Protein AF-A0A958K869-F1 (afdb_monomer_lite)

Sequence (205 aa):
MPVRDILLKDRLRGLKTYCVGGLPFKDVNQAIQFVIERPWIVPFWPELPMRGRTESVLYRVERSARNEWKGYDQEEATGLFAFKDYVLKSKKKPPVIKCQTLGPASYLDYRQAFKQNETKLLEQAAEITLKNIRYQKNFFKSIETPVLVVIDEPALDKWWDWNSTTKDIVSDLLQSLIREAMKEDIYVGLHTCGCQSPRFLKFDL

pLDDT: mean 90.12, std 10.43, range [34.34, 98.31]

Foldseek 3Di:
DDPDDCPVVNLLVQADEEDDDADQDLDLVVQLCVQPVCSNYQREQHQHVVNDVLSDLLNQLVLLLDPPDPADDCVSRVSNVVNLVCCVVVVDQRSEYEAEHEALQQSCVVVVNHDAPDQPSSLSSLVSRLSRLVRSCVSNVVSVHAYEYEHEYAVCLCVVVGDPNSNVSRLVSVLVSCVVSVVVRHHYHYHYRPDDDCSNVDNPD

Secondary structure (DSSP, 8-state):
-------HHHHTTT--B---S--S-SSHHHHHHHHHT-TTBPPB----TTT-GGGSHHHHHHHHTSTT-----TTT-HHHHHHHHHHHHH----S-EEEEEE-HHHHHHHTT---TT--HHHHHHHHHHHHHHHHHHHHTGGGT--EEEEEEEGGGGGGGGS-HHHHHHHHHHHHHHHHHHHHTT-EEEEEESS---GGGG----

Radius of gyration: 16.92 Å; chains: 1; bounding box: 38×36×47 Å

Structure (mmCIF, N/CA/C/O backbone):
data_AF-A0A958K869-F1
#
_entry.id   AF-A0A958K869-F1
#
loop_
_atom_site.group_PDB
_atom_site.id
_atom_site.type_symbol
_atom_site.label_atom_id
_atom_site.label_alt_id
_atom_site.label_comp_id
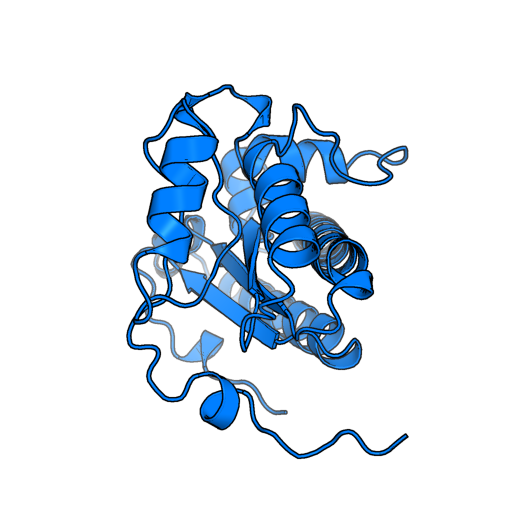_atom_site.label_asym_id
_atom_site.label_entity_id
_atom_site.label_seq_id
_atom_site.pdbx_PDB_ins_code
_atom_site.Cartn_x
_atom_site.Cartn_y
_atom_site.Cartn_z
_atom_site.occupancy
_atom_site.B_iso_or_equiv
_atom_site.auth_seq_id
_atom_site.auth_comp_id
_atom_site.auth_asym_id
_atom_site.auth_atom_id
_atom_site.pdbx_PDB_model_num
ATOM 1 N N . MET A 1 1 ? 11.958 -7.093 23.338 1.00 34.34 1 MET A N 1
ATOM 2 C CA . MET A 1 1 ? 10.567 -7.088 23.847 1.00 34.34 1 MET A CA 1
ATOM 3 C C . MET A 1 1 ? 9.800 -8.200 23.141 1.00 34.34 1 MET A C 1
ATOM 5 O O . MET A 1 1 ? 9.734 -8.153 21.917 1.00 34.34 1 MET A O 1
ATOM 9 N N . PRO A 1 2 ? 9.305 -9.225 23.852 1.00 37.38 2 PRO A N 1
ATOM 10 C CA . PRO A 1 2 ? 8.690 -10.395 23.241 1.00 37.38 2 PRO A CA 1
ATOM 11 C C . PRO A 1 2 ? 7.190 -10.145 23.033 1.00 37.38 2 PRO A C 1
ATOM 13 O O . PRO A 1 2 ? 6.371 -10.442 23.892 1.00 37.38 2 PRO A O 1
ATOM 16 N N . VAL A 1 3 ? 6.831 -9.577 21.882 1.00 42.19 3 VAL A N 1
ATOM 17 C CA . VAL A 1 3 ? 5.494 -9.764 21.288 1.00 42.19 3 VAL A CA 1
ATOM 18 C C . VAL A 1 3 ? 5.687 -10.544 19.987 1.00 42.19 3 VAL A C 1
ATOM 20 O O . VAL A 1 3 ? 5.376 -10.090 18.896 1.00 42.19 3 VAL A O 1
ATOM 23 N N . ARG A 1 4 ? 6.312 -11.712 20.105 1.00 56.78 4 ARG A N 1
ATOM 24 C CA . ARG A 1 4 ? 6.281 -12.790 19.111 1.00 56.78 4 ARG A CA 1
ATOM 25 C C . ARG A 1 4 ? 5.496 -13.887 19.832 1.00 56.78 4 ARG A C 1
ATOM 27 O O . ARG A 1 4 ? 5.829 -14.185 20.969 1.00 56.78 4 ARG A O 1
ATOM 34 N N . ASP A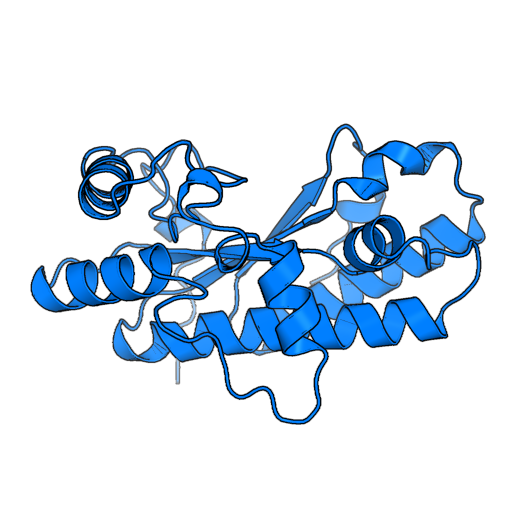 1 5 ? 4.273 -14.228 19.434 1.00 50.06 5 ASP A N 1
ATOM 35 C CA . ASP A 1 5 ? 4.056 -15.323 18.479 1.00 50.06 5 ASP A CA 1
ATOM 36 C C . ASP A 1 5 ? 2.605 -15.399 17.956 1.00 50.06 5 ASP A C 1
ATOM 38 O O . ASP A 1 5 ? 2.137 -16.463 17.556 1.00 50.06 5 ASP A O 1
ATOM 42 N N . ILE A 1 6 ? 1.839 -14.300 17.942 1.00 57.41 6 ILE A N 1
ATOM 43 C CA . ILE A 1 6 ? 0.545 -14.335 17.237 1.00 57.41 6 ILE A CA 1
ATOM 44 C C . ILE A 1 6 ? 0.825 -14.144 15.749 1.00 57.41 6 ILE A C 1
ATOM 46 O O . ILE A 1 6 ? 0.961 -13.014 15.270 1.00 57.41 6 ILE A O 1
ATOM 50 N N . LEU A 1 7 ? 0.921 -15.261 15.030 1.00 72.69 7 LEU A N 1
ATOM 51 C CA . LEU A 1 7 ? 1.061 -15.282 13.579 1.00 72.69 7 LEU A CA 1
ATOM 52 C C . LEU A 1 7 ? -0.113 -14.524 12.942 1.00 72.69 7 LEU A C 1
ATOM 54 O O . LEU A 1 7 ? -1.237 -14.564 13.446 1.00 72.69 7 LEU A O 1
ATOM 58 N N . LEU A 1 8 ? 0.112 -13.864 11.800 1.00 78.69 8 LEU A N 1
ATOM 59 C CA . LEU A 1 8 ? -0.952 -13.152 11.076 1.00 78.69 8 LEU A CA 1
ATOM 60 C C . LEU A 1 8 ? -2.186 -14.044 10.865 1.00 78.69 8 LEU A C 1
ATOM 62 O O . LEU A 1 8 ? -3.311 -13.590 11.049 1.00 78.69 8 LEU A O 1
ATOM 66 N N . LYS A 1 9 ? -1.974 -15.336 10.579 1.00 79.12 9 LYS A N 1
ATOM 67 C CA . LYS A 1 9 ? -3.039 -16.343 10.441 1.00 79.12 9 LYS A CA 1
ATOM 68 C C . LYS A 1 9 ? -3.987 -16.394 11.646 1.00 79.12 9 LYS A C 1
ATOM 70 O O . LYS A 1 9 ? -5.183 -16.594 11.476 1.00 79.12 9 LYS A O 1
ATOM 75 N N . ASP A 1 10 ? -3.470 -16.180 12.854 1.00 84.31 10 ASP A N 1
ATOM 76 C CA . ASP A 1 10 ? -4.254 -16.215 14.084 1.00 84.31 10 ASP A CA 1
ATOM 77 C C . ASP A 1 10 ? -5.069 -14.931 14.256 1.00 84.31 10 ASP A C 1
ATOM 79 O O . ASP A 1 10 ? -6.211 -14.983 14.707 1.00 84.31 10 ASP A O 1
ATOM 83 N N . ARG A 1 11 ? -4.528 -13.791 13.806 1.00 83.12 11 ARG A N 1
ATOM 84 C CA . ARG A 1 11 ? -5.238 -12.499 13.761 1.00 83.12 11 ARG A CA 1
ATOM 85 C C . ARG A 1 11 ? -6.328 -12.468 12.696 1.00 83.12 11 ARG A C 1
ATOM 87 O O . ARG A 1 11 ? -7.324 -11.776 12.860 1.00 83.12 11 ARG A O 1
ATOM 94 N N . LEU A 1 12 ? -6.143 -13.216 11.612 1.00 84.00 12 LEU A N 1
ATOM 95 C CA . LEU A 1 12 ? -7.105 -13.307 10.518 1.00 84.00 12 LEU A CA 1
ATOM 96 C C . LEU A 1 12 ? -8.245 -14.304 10.788 1.00 84.00 12 LEU A C 1
ATOM 98 O O . LEU A 1 12 ? -9.144 -14.423 9.959 1.00 84.00 12 LEU A O 1
ATOM 102 N N . ARG A 1 13 ? -8.255 -15.018 11.924 1.00 82.94 13 ARG A N 1
ATOM 103 C CA . ARG A 1 13 ? -9.324 -15.979 12.243 1.00 82.94 13 ARG A CA 1
ATOM 104 C C . ARG A 1 13 ? -10.697 -15.301 12.219 1.00 82.94 13 ARG A C 1
ATOM 106 O O . ARG A 1 13 ? -10.917 -14.295 12.884 1.00 82.94 13 ARG A O 1
ATOM 113 N N . GLY A 1 14 ? -11.627 -15.88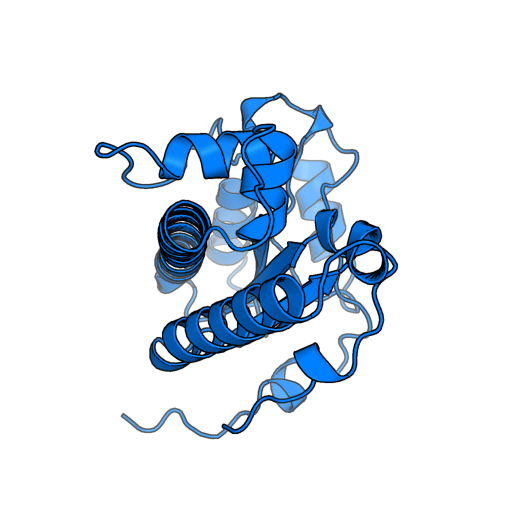1 11.461 1.00 79.19 14 GLY A N 1
ATOM 114 C CA . GLY A 1 14 ? -12.984 -15.350 11.277 1.00 79.19 14 GLY A CA 1
ATOM 115 C C . GLY A 1 14 ? -13.117 -14.302 10.164 1.00 79.19 14 GLY A C 1
ATOM 116 O O . GLY A 1 14 ? -14.231 -14.069 9.695 1.00 79.19 14 GLY A O 1
ATOM 117 N N . LEU A 1 15 ? -12.005 -13.741 9.678 1.00 83.81 15 LEU A N 1
ATOM 118 C CA . LEU A 1 15 ? -11.974 -12.886 8.493 1.00 83.81 15 LEU A CA 1
ATOM 119 C C . LEU A 1 15 ? -11.888 -13.781 7.253 1.00 83.81 15 LEU A C 1
ATOM 121 O O . LEU A 1 15 ? -11.046 -14.672 7.168 1.00 83.81 15 LEU A O 1
ATOM 125 N N . LYS A 1 16 ? -12.790 -13.565 6.298 1.00 82.56 16 LYS A N 1
ATOM 126 C CA . LYS A 1 16 ? -12.935 -14.407 5.100 1.00 82.56 16 LYS A CA 1
ATOM 127 C C . LYS A 1 16 ? -12.389 -13.740 3.844 1.00 82.56 16 LYS A C 1
ATOM 129 O O . LYS A 1 16 ? -12.044 -14.426 2.890 1.00 82.56 16 LYS A O 1
ATOM 134 N N . THR A 1 17 ? -12.343 -12.412 3.829 1.00 81.31 17 THR A N 1
ATOM 135 C CA . THR A 1 17 ? -12.070 -11.622 2.623 1.00 81.31 17 THR A CA 1
ATOM 136 C C . THR A 1 17 ? -11.259 -10.376 2.957 1.00 81.31 17 THR A C 1
ATOM 138 O O . THR A 1 17 ? -11.519 -9.729 3.972 1.00 81.31 17 THR A O 1
ATOM 141 N N . TYR A 1 18 ? -10.337 -9.988 2.076 1.00 76.88 18 TYR A N 1
ATOM 142 C CA . TYR A 1 18 ? -9.713 -8.664 2.086 1.00 76.88 18 TYR A CA 1
ATOM 143 C C . TYR A 1 18 ? -10.033 -7.946 0.771 1.00 76.88 18 TYR A C 1
ATOM 145 O O . TYR A 1 18 ? -10.037 -8.564 -0.291 1.00 76.88 18 TYR A O 1
ATOM 153 N N . CYS A 1 19 ? -10.343 -6.652 0.844 1.00 81.81 19 CYS A N 1
ATOM 154 C CA . CYS A 1 19 ? -10.674 -5.841 -0.326 1.00 81.81 19 CYS A CA 1
ATOM 155 C C . CYS A 1 19 ? -9.409 -5.195 -0.907 1.00 81.81 19 CYS A C 1
ATOM 157 O O . CYS A 1 19 ? -8.528 -4.763 -0.156 1.00 81.81 19 CYS A O 1
ATOM 159 N N . VAL A 1 20 ? -9.329 -5.101 -2.233 1.00 80.94 20 VAL A N 1
ATOM 160 C CA . VAL A 1 20 ? -8.285 -4.367 -2.966 1.00 80.94 20 VAL A CA 1
ATOM 161 C C . VAL A 1 20 ? -8.961 -3.349 -3.879 1.00 80.94 20 VAL A C 1
ATOM 163 O O . VAL A 1 20 ? -10.056 -3.608 -4.376 1.00 80.94 20 VAL A O 1
ATOM 166 N N . GLY A 1 21 ? -8.326 -2.191 -4.058 1.00 79.69 21 GLY A N 1
ATOM 167 C CA . GLY A 1 21 ? -8.860 -1.077 -4.835 1.00 79.69 21 GLY A CA 1
ATOM 168 C C . GLY A 1 21 ? -9.589 -0.032 -3.987 1.00 79.69 21 GLY A C 1
ATOM 169 O O . GLY A 1 21 ? -9.623 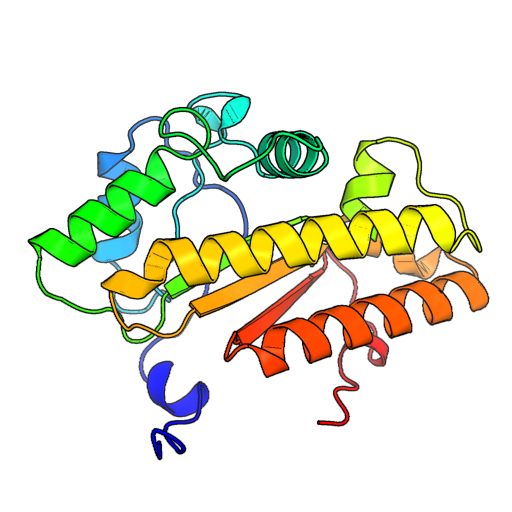-0.106 -2.756 1.00 79.69 21 GLY A O 1
ATOM 170 N N . GLY A 1 22 ? -10.127 0.980 -4.667 1.00 86.12 22 GLY A N 1
ATOM 171 C CA . GLY A 1 22 ? -10.916 2.046 -4.052 1.00 86.12 22 GLY A CA 1
ATOM 172 C C . GLY A 1 22 ? -12.390 1.678 -3.924 1.00 86.12 22 GLY A C 1
ATOM 173 O O . GLY A 1 22 ? -12.919 0.876 -4.694 1.00 86.12 22 GLY A O 1
ATOM 174 N N . LEU A 1 23 ? -13.070 2.286 -2.957 1.00 91.06 23 LEU A N 1
ATOM 175 C CA . LEU A 1 23 ? -14.506 2.125 -2.799 1.00 91.06 23 LEU A CA 1
ATOM 176 C C . LEU A 1 23 ? -15.271 3.123 -3.678 1.00 91.06 23 LEU A C 1
ATOM 178 O O . LEU A 1 23 ? -14.859 4.281 -3.799 1.00 91.06 23 LEU A O 1
ATOM 182 N N . PRO A 1 24 ? -16.427 2.726 -4.240 1.00 92.06 24 PRO A N 1
ATOM 183 C CA . PRO A 1 24 ? -17.244 3.588 -5.088 1.00 92.06 24 PRO A CA 1
ATOM 184 C C . PRO A 1 24 ? -18.092 4.580 -4.265 1.00 92.06 24 PRO A C 1
ATOM 186 O O . PRO A 1 24 ? -19.267 4.801 -4.554 1.00 92.06 24 PRO A O 1
ATOM 189 N N . PHE A 1 25 ? -17.517 5.169 -3.213 1.00 94.25 25 PHE A N 1
ATOM 190 C CA . PHE A 1 25 ? -18.184 6.142 -2.349 1.00 94.25 25 PHE A CA 1
ATOM 191 C C . PHE A 1 25 ? -17.587 7.539 -2.537 1.00 94.25 25 PHE A C 1
ATOM 193 O O . PHE A 1 25 ? -16.373 7.714 -2.634 1.00 94.25 25 PHE A O 1
ATOM 200 N N . LYS A 1 26 ? -18.460 8.552 -2.550 1.00 94.75 26 LYS A N 1
ATOM 201 C CA . LYS A 1 26 ? -18.075 9.970 -2.403 1.00 94.75 26 LYS A CA 1
ATOM 202 C C . LYS A 1 26 ? -18.107 10.418 -0.942 1.00 94.75 26 LYS A C 1
ATOM 204 O O . LYS A 1 26 ? -17.342 11.295 -0.536 1.00 94.75 26 LYS A O 1
ATOM 209 N N . ASP A 1 27 ? -19.024 9.825 -0.180 1.00 95.75 27 ASP A N 1
ATOM 210 C CA . ASP A 1 27 ? -19.242 10.106 1.230 1.00 95.75 27 ASP A CA 1
ATOM 211 C C . ASP A 1 27 ? -18.345 9.215 2.096 1.00 95.75 27 ASP A C 1
ATOM 213 O O . ASP A 1 27 ? -18.336 7.988 1.970 1.00 95.75 27 ASP A O 1
ATOM 217 N N . VAL A 1 28 ? -17.580 9.849 2.983 1.00 95.81 28 VAL A N 1
ATOM 218 C CA . VAL A 1 28 ? -16.638 9.143 3.854 1.00 95.81 28 VAL A CA 1
ATOM 219 C C . VAL A 1 28 ? -17.347 8.299 4.910 1.00 95.81 28 VAL A C 1
ATOM 221 O O . VAL A 1 28 ? -16.887 7.203 5.212 1.00 95.81 28 VAL A O 1
ATOM 224 N N . ASN A 1 29 ? -18.482 8.747 5.447 1.00 95.56 29 ASN A N 1
ATOM 225 C CA . ASN A 1 29 ? -19.205 8.012 6.481 1.00 95.56 29 ASN A CA 1
ATOM 226 C C . ASN A 1 29 ? -19.798 6.723 5.915 1.00 95.56 29 ASN A C 1
ATOM 228 O O . ASN A 1 29 ? -19.691 5.686 6.562 1.00 95.56 29 ASN A O 1
ATOM 232 N N . GLN A 1 30 ? -20.331 6.758 4.691 1.00 96.19 30 GLN A N 1
ATOM 233 C CA . GLN A 1 30 ? -20.792 5.554 3.989 1.00 96.19 30 GLN A CA 1
ATOM 234 C C . GLN A 1 30 ? -19.657 4.547 3.792 1.00 96.19 30 GLN A C 1
ATOM 236 O O . GLN A 1 30 ? -19.841 3.350 4.009 1.00 96.19 30 GLN A O 1
ATOM 241 N N . ALA A 1 31 ? -18.463 5.024 3.435 1.00 95.19 31 ALA A N 1
ATOM 242 C CA . ALA A 1 31 ? -17.298 4.165 3.280 1.00 95.19 31 ALA A CA 1
ATOM 243 C C . ALA A 1 31 ? -16.826 3.561 4.610 1.00 95.19 31 ALA A C 1
ATOM 245 O O . ALA A 1 31 ? -16.520 2.372 4.671 1.00 95.19 31 ALA A O 1
ATOM 246 N N . ILE A 1 32 ? -16.809 4.346 5.691 1.00 94.50 32 ILE A N 1
ATOM 247 C CA . ILE A 1 32 ? -16.485 3.845 7.032 1.00 94.50 32 ILE A CA 1
ATOM 248 C C . ILE A 1 32 ? -17.514 2.815 7.480 1.00 94.50 32 ILE A C 1
ATOM 250 O O . ILE A 1 32 ? -17.129 1.721 7.886 1.00 94.50 32 ILE A O 1
ATOM 254 N N . GLN A 1 33 ? -18.804 3.128 7.345 1.00 94.38 33 GLN A N 1
ATOM 255 C CA . GLN A 1 33 ? -19.908 2.223 7.645 1.00 94.38 33 GLN A CA 1
ATOM 256 C C . GLN A 1 33 ? -19.764 0.908 6.869 1.00 94.38 33 GLN A C 1
ATOM 258 O O . GLN A 1 33 ? -19.871 -0.173 7.449 1.00 94.38 33 GLN A O 1
ATOM 263 N N . PHE A 1 34 ? -19.408 0.987 5.583 1.00 94.00 34 PHE A N 1
ATOM 264 C CA . PHE A 1 34 ? -19.162 -0.189 4.760 1.00 94.00 34 PHE A CA 1
ATOM 265 C C . PHE A 1 34 ? -18.101 -1.119 5.370 1.00 94.00 34 PHE A C 1
ATOM 267 O O . PHE A 1 34 ? -18.329 -2.330 5.452 1.00 94.00 34 PHE A O 1
ATOM 274 N N . VAL A 1 35 ? -16.971 -0.554 5.808 1.00 91.75 35 VAL A N 1
ATOM 275 C CA . VAL A 1 35 ? -15.845 -1.298 6.392 1.00 91.75 35 VAL A CA 1
ATOM 276 C C . VAL A 1 35 ? -16.218 -1.916 7.744 1.00 91.75 35 VAL A C 1
ATOM 278 O O . VAL A 1 35 ? -15.917 -3.082 7.983 1.00 91.75 35 VAL A O 1
ATOM 281 N N . ILE A 1 36 ? -16.871 -1.162 8.632 1.00 90.38 36 ILE A N 1
ATOM 282 C CA . ILE A 1 36 ? -17.081 -1.573 10.034 1.00 90.38 36 ILE A CA 1
ATOM 283 C C . ILE A 1 36 ? -18.268 -2.525 10.229 1.00 90.38 36 ILE A C 1
ATOM 285 O O . ILE A 1 36 ? -18.260 -3.318 11.168 1.00 90.38 36 ILE A O 1
ATOM 289 N N . GLU A 1 37 ? -19.286 -2.471 9.365 1.00 91.75 37 GLU A N 1
ATOM 290 C CA . GLU A 1 37 ? -20.494 -3.304 9.489 1.00 91.75 37 GLU A CA 1
ATOM 291 C C . GLU A 1 37 ? -20.307 -4.732 8.959 1.00 91.75 37 GLU A C 1
ATOM 293 O O . GLU A 1 37 ? -21.210 -5.562 9.064 1.00 91.75 37 GLU A O 1
ATOM 298 N N .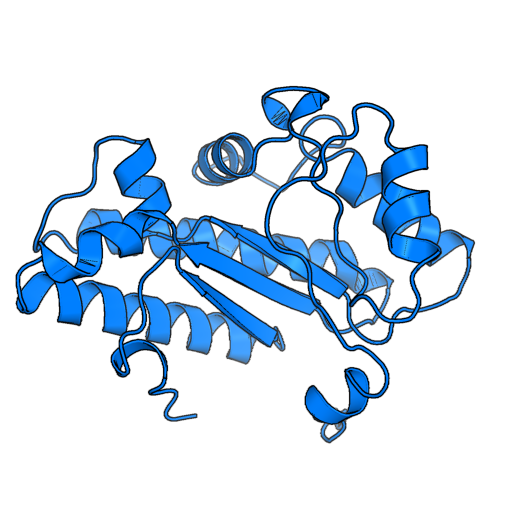 ARG A 1 38 ? -19.140 -5.043 8.384 1.00 90.75 38 ARG A N 1
ATOM 299 C CA . ARG A 1 38 ? -18.840 -6.340 7.763 1.00 90.75 38 ARG A CA 1
ATOM 300 C C . ARG A 1 38 ? -17.758 -7.067 8.560 1.00 90.75 38 ARG A C 1
ATOM 302 O O . ARG A 1 38 ? -16.593 -7.033 8.169 1.00 90.75 38 ARG A O 1
ATOM 309 N N . PRO A 1 39 ? -18.115 -7.781 9.644 1.00 85.31 39 PRO A N 1
ATOM 310 C CA . PRO A 1 39 ? -17.140 -8.419 10.533 1.00 85.31 39 PRO A CA 1
ATOM 311 C C . PRO A 1 39 ? -16.321 -9.540 9.872 1.00 85.31 39 PRO A C 1
ATOM 313 O O . PRO A 1 39 ? -15.338 -9.993 10.445 1.00 85.31 39 PRO A O 1
ATOM 316 N N . TRP A 1 40 ? -16.712 -9.999 8.678 1.00 86.56 40 TRP A N 1
ATOM 317 C CA . TRP A 1 40 ? -15.973 -10.989 7.888 1.00 86.56 40 TRP A CA 1
ATOM 318 C C . TRP A 1 40 ? -14.942 -10.374 6.928 1.00 86.56 40 TRP A C 1
ATOM 320 O O . TRP A 1 40 ? -14.186 -11.122 6.303 1.00 86.56 40 TRP A O 1
ATOM 330 N N . ILE A 1 41 ? -14.907 -9.046 6.778 1.00 88.12 41 ILE A N 1
ATOM 331 C CA . ILE A 1 41 ? -13.911 -8.343 5.964 1.00 88.12 41 ILE A CA 1
ATOM 332 C C . ILE A 1 41 ? -12.765 -7.891 6.864 1.00 88.12 41 ILE A C 1
ATOM 334 O O . ILE A 1 41 ? -12.991 -7.361 7.949 1.00 88.12 41 ILE A O 1
ATOM 338 N N . VAL A 1 42 ? -11.527 -8.068 6.400 1.00 88.38 42 VAL A N 1
ATOM 339 C CA . VAL A 1 42 ? -10.359 -7.457 7.042 1.00 88.38 42 VAL A CA 1
ATOM 340 C C . VAL A 1 42 ? -10.523 -5.934 7.034 1.00 88.38 42 VAL A C 1
ATOM 342 O O . VAL A 1 42 ? -10.538 -5.368 5.940 1.00 88.38 42 VAL A O 1
ATOM 345 N N . PRO A 1 43 ? -10.615 -5.252 8.195 1.00 88.50 43 PRO A N 1
ATOM 346 C CA . PRO A 1 43 ? -10.786 -3.805 8.227 1.00 88.50 43 PRO A CA 1
ATOM 347 C C . PRO A 1 43 ? -9.654 -3.114 7.473 1.00 88.50 43 PRO A C 1
ATOM 349 O O . PRO A 1 43 ? -8.479 -3.414 7.690 1.00 88.50 43 PRO A O 1
ATOM 352 N N . PHE A 1 44 ? -10.007 -2.210 6.568 1.00 91.00 44 PHE A N 1
ATOM 353 C CA . PHE A 1 44 ? -9.062 -1.601 5.645 1.00 91.00 44 PHE A CA 1
ATOM 354 C C . PHE A 1 44 ? -9.267 -0.095 5.565 1.00 91.00 44 PHE A C 1
ATOM 356 O O . PHE A 1 44 ? -10.369 0.395 5.802 1.00 91.00 44 PHE A O 1
ATOM 363 N N . TRP A 1 45 ? -8.205 0.631 5.218 1.00 89.12 45 TRP A N 1
ATOM 364 C CA . TRP A 1 45 ? -8.309 2.030 4.812 1.00 89.12 45 TRP A CA 1
ATOM 365 C C . TRP A 1 45 ? -9.214 2.133 3.568 1.00 89.12 45 TRP A C 1
ATOM 367 O O . TRP A 1 45 ? -8.831 1.630 2.510 1.00 89.12 45 TRP A O 1
ATOM 377 N N . PRO A 1 46 ? -10.387 2.794 3.654 1.00 89.94 46 PRO A N 1
ATOM 378 C CA . PRO A 1 46 ? -11.207 3.049 2.479 1.00 89.94 46 PRO A CA 1
ATOM 379 C C . PRO A 1 46 ? -10.595 4.169 1.628 1.00 89.94 46 PRO A C 1
ATOM 381 O O . PRO A 1 46 ? -10.592 5.332 2.026 1.00 89.94 46 PRO A O 1
ATOM 384 N N . GLU A 1 47 ? -10.092 3.840 0.443 1.00 91.69 47 GLU A N 1
ATOM 385 C CA . GLU A 1 47 ? -9.720 4.850 -0.553 1.00 91.69 47 GLU A CA 1
ATOM 386 C C . GLU A 1 47 ? -10.966 5.319 -1.319 1.00 91.69 47 GLU A C 1
ATOM 388 O O . GLU A 1 47 ? -11.792 4.489 -1.708 1.00 91.69 47 GLU A O 1
ATOM 393 N N . LEU A 1 48 ? -11.106 6.631 -1.552 1.00 93.31 48 LEU A N 1
ATOM 394 C CA . LEU A 1 48 ? -12.323 7.242 -2.113 1.00 93.31 48 LEU A CA 1
ATOM 395 C C . LEU A 1 48 ? -12.068 7.947 -3.456 1.00 93.31 48 LEU A 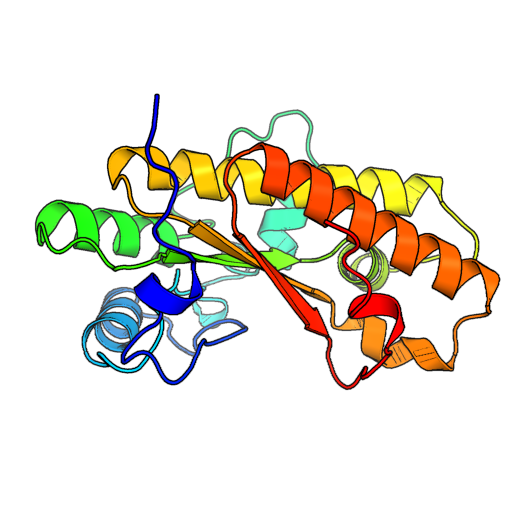C 1
ATOM 397 O O . LEU A 1 48 ? -12.284 9.155 -3.566 1.00 93.31 48 LEU A O 1
ATOM 401 N N . PRO A 1 49 ? -11.641 7.242 -4.520 1.00 89.69 49 PRO A N 1
ATOM 402 C CA . PRO A 1 49 ? -11.282 7.882 -5.790 1.00 89.69 49 PRO A CA 1
ATOM 403 C C . PRO A 1 49 ? -12.440 8.660 -6.443 1.00 89.69 49 PRO A C 1
ATOM 405 O O . PRO A 1 49 ? -12.203 9.585 -7.214 1.00 89.69 49 PRO A O 1
ATOM 408 N N . MET A 1 50 ? -13.699 8.336 -6.118 1.00 92.06 50 MET A N 1
ATOM 409 C CA . MET A 1 50 ? -14.871 9.080 -6.603 1.00 92.06 50 MET A CA 1
ATOM 410 C C . MET A 1 50 ? -15.070 10.442 -5.921 1.00 92.06 50 MET A C 1
ATOM 412 O O . MET A 1 50 ? -15.833 11.266 -6.433 1.00 92.06 50 MET A O 1
ATOM 416 N N . ARG A 1 51 ? -14.426 10.678 -4.771 1.00 92.62 51 ARG A N 1
ATOM 417 C CA . ARG A 1 51 ? -14.467 11.951 -4.042 1.00 92.62 51 ARG A CA 1
ATOM 418 C C . ARG A 1 51 ? -13.575 13.004 -4.699 1.00 92.62 51 ARG A C 1
ATOM 420 O O . ARG A 1 51 ? -13.961 14.167 -4.747 1.00 92.62 51 ARG A O 1
ATOM 427 N N . GLY A 1 52 ? -12.420 12.604 -5.230 1.00 91.62 52 GLY A N 1
ATOM 428 C CA . GLY A 1 52 ? -11.492 13.509 -5.902 1.00 91.62 52 GLY A CA 1
ATOM 429 C C . GLY A 1 52 ? -10.230 12.810 -6.399 1.00 91.62 52 GLY A C 1
ATOM 430 O O . GLY A 1 52 ? -9.889 11.714 -5.963 1.00 91.62 52 GLY A O 1
ATOM 431 N N . ARG A 1 53 ? -9.496 13.464 -7.308 1.00 91.06 53 ARG A N 1
ATOM 432 C CA . ARG A 1 53 ? -8.242 12.924 -7.870 1.00 91.06 53 ARG A CA 1
ATOM 433 C C . ARG A 1 53 ? -7.168 12.694 -6.800 1.00 91.06 53 ARG A C 1
ATOM 435 O O . ARG A 1 53 ? -6.378 11.759 -6.930 1.00 91.06 53 ARG A O 1
ATOM 442 N N . THR A 1 54 ? -7.139 13.538 -5.772 1.00 92.19 54 THR A N 1
ATOM 443 C CA . THR A 1 54 ? -6.178 13.471 -4.662 1.00 92.19 54 THR A CA 1
ATOM 444 C C . THR A 1 54 ? -6.303 12.170 -3.865 1.00 92.19 54 THR A C 1
ATOM 446 O O . THR A 1 54 ? -5.306 11.673 -3.357 1.00 92.19 54 THR A O 1
ATOM 449 N N . GLU A 1 55 ? -7.497 11.567 -3.854 1.00 91.81 55 GLU A N 1
ATOM 450 C CA . GLU A 1 55 ? -7.806 10.287 -3.204 1.00 91.81 55 GLU A CA 1
ATOM 451 C C . GLU A 1 55 ? -7.353 9.055 -4.007 1.00 91.81 55 GLU A C 1
ATOM 453 O O . GLU A 1 55 ? -7.480 7.920 -3.533 1.00 91.81 55 GLU A O 1
ATOM 458 N N . SER A 1 56 ? -6.824 9.238 -5.220 1.00 91.31 56 SER A N 1
ATOM 459 C CA . SER A 1 56 ? -6.262 8.129 -5.991 1.00 91.31 56 SER A CA 1
ATOM 460 C C . SER A 1 56 ? -4.899 7.702 -5.440 1.00 91.31 56 SER A C 1
ATOM 462 O O . SER A 1 56 ? -4.049 8.534 -5.110 1.00 91.31 56 SER A O 1
ATOM 464 N N . VAL A 1 57 ? -4.656 6.389 -5.399 1.00 92.38 57 VAL A N 1
ATOM 465 C CA . VAL A 1 57 ? -3.355 5.840 -4.985 1.00 92.38 57 VAL A CA 1
ATOM 466 C C . VAL A 1 57 ? -2.217 6.371 -5.861 1.00 92.38 57 VAL A C 1
ATOM 468 O O . VAL A 1 57 ? -1.153 6.702 -5.344 1.00 92.38 57 VAL A O 1
ATOM 471 N N . LEU A 1 58 ? -2.461 6.549 -7.166 1.00 93.00 58 LEU A N 1
ATOM 472 C CA . LEU A 1 58 ? -1.475 7.100 -8.094 1.00 93.00 58 LEU A CA 1
ATOM 473 C C . LEU A 1 58 ? -1.052 8.517 -7.692 1.00 93.00 58 LEU A C 1
ATOM 475 O O . LEU A 1 58 ? 0.143 8.782 -7.592 1.00 93.00 58 LEU A O 1
ATOM 479 N N . TYR A 1 59 ? -2.007 9.408 -7.400 1.00 94.44 59 TYR A N 1
ATOM 480 C CA . TYR A 1 59 ? -1.693 10.774 -6.973 1.00 94.44 59 TYR A CA 1
ATOM 481 C C . TYR A 1 59 ? -0.862 10.787 -5.684 1.00 94.44 59 TYR A C 1
ATOM 483 O O . TYR A 1 59 ? 0.144 11.492 -5.595 1.00 94.44 59 TYR A O 1
ATOM 491 N N . ARG A 1 60 ? -1.246 9.975 -4.693 1.00 94.44 60 ARG A N 1
ATOM 492 C CA . ARG A 1 60 ? -0.524 9.861 -3.418 1.00 94.44 60 ARG A CA 1
ATOM 493 C C . ARG A 1 60 ? 0.900 9.339 -3.589 1.00 94.44 60 ARG A C 1
ATOM 495 O O . ARG A 1 60 ? 1.826 9.857 -2.963 1.00 94.44 60 ARG A O 1
ATOM 502 N N . VAL A 1 61 ? 1.096 8.358 -4.464 1.00 95.94 61 VAL A N 1
ATOM 503 C CA . VAL A 1 61 ? 2.425 7.816 -4.767 1.00 95.94 61 VAL A CA 1
ATOM 504 C C . VAL A 1 61 ? 3.271 8.852 -5.517 1.00 95.94 61 VAL A C 1
ATOM 506 O O . VAL A 1 61 ? 4.404 9.108 -5.109 1.00 95.94 61 VAL A O 1
ATOM 509 N N . GLU A 1 62 ? 2.717 9.563 -6.504 1.00 95.38 62 GLU A N 1
ATOM 510 C CA . GLU A 1 62 ? 3.406 10.688 -7.161 1.00 95.38 62 GLU A CA 1
ATOM 511 C C . GLU A 1 62 ? 3.793 11.799 -6.171 1.00 95.38 62 GLU A C 1
ATOM 513 O O . GLU A 1 62 ? 4.884 12.367 -6.249 1.00 95.38 62 GLU A O 1
ATOM 518 N N . ARG A 1 63 ? 2.923 12.109 -5.204 1.00 95.88 63 ARG A N 1
ATOM 519 C CA . ARG A 1 63 ? 3.218 13.062 -4.127 1.00 95.88 63 ARG A CA 1
ATOM 520 C C . ARG A 1 63 ? 4.366 12.587 -3.250 1.00 95.88 63 ARG A C 1
ATOM 522 O O . ARG A 1 63 ? 5.239 13.389 -2.921 1.00 95.88 63 ARG A O 1
ATOM 529 N N . SER A 1 64 ? 4.391 11.302 -2.913 1.00 96.38 64 SER A N 1
ATOM 530 C CA . SER A 1 64 ? 5.423 10.716 -2.058 1.00 96.38 64 SER A CA 1
ATOM 531 C C . SER A 1 64 ? 6.819 10.684 -2.681 1.00 96.38 64 SER A C 1
ATOM 533 O O . SER A 1 64 ? 7.810 10.700 -1.943 1.00 96.38 64 SER A O 1
ATOM 535 N N . ALA A 1 65 ? 6.893 10.729 -4.015 1.00 95.38 65 ALA A N 1
ATOM 536 C CA . ALA A 1 65 ? 8.134 10.833 -4.776 1.00 95.38 65 ALA A CA 1
ATOM 537 C C . ALA A 1 65 ? 8.845 12.186 -4.606 1.00 95.38 65 ALA A C 1
ATOM 539 O O . ALA A 1 65 ? 10.020 12.308 -4.944 1.00 95.38 65 ALA A O 1
ATOM 540 N N . ARG A 1 66 ? 8.158 13.211 -4.087 1.00 95.25 66 ARG A N 1
ATOM 541 C CA . ARG A 1 66 ? 8.754 14.531 -3.867 1.00 95.25 66 ARG A CA 1
ATOM 542 C C . ARG A 1 66 ? 9.587 14.563 -2.584 1.00 95.25 66 ARG A C 1
ATOM 544 O O . ARG A 1 66 ? 9.231 13.943 -1.574 1.00 95.25 66 ARG A O 1
ATOM 551 N N . ASN A 1 67 ? 10.683 15.319 -2.611 1.00 89.88 67 ASN A N 1
ATOM 552 C CA . ASN A 1 67 ? 11.639 15.401 -1.502 1.00 89.88 67 ASN A CA 1
ATOM 553 C C . ASN A 1 67 ? 11.011 15.984 -0.227 1.00 89.88 67 ASN A C 1
ATOM 555 O O . ASN A 1 67 ? 11.341 15.562 0.877 1.00 89.88 67 ASN A O 1
ATOM 559 N N . GLU A 1 68 ? 10.069 16.914 -0.366 1.00 93.38 68 GLU A N 1
ATOM 560 C CA . GLU A 1 68 ? 9.389 17.587 0.741 1.00 93.38 68 GLU A CA 1
ATOM 561 C C . GLU A 1 68 ? 8.226 16.787 1.349 1.00 93.38 68 GLU A C 1
ATOM 563 O O . GLU A 1 68 ? 7.572 17.262 2.279 1.00 93.38 68 GLU A O 1
ATOM 568 N N . TRP A 1 69 ? 7.924 15.594 0.829 1.00 96.56 69 TRP A N 1
ATOM 569 C CA . TRP A 1 69 ? 6.772 14.822 1.287 1.00 96.56 69 TRP A CA 1
ATOM 570 C C . TRP A 1 69 ? 6.962 14.282 2.709 1.00 96.56 69 TRP A C 1
ATOM 572 O O . TRP A 1 69 ? 7.899 13.528 2.980 1.00 96.56 69 TRP A O 1
ATOM 582 N N . LYS A 1 70 ? 6.022 14.636 3.596 1.00 93.88 70 LYS A N 1
ATOM 583 C CA . LYS A 1 70 ? 5.990 14.255 5.022 1.00 93.88 70 LYS A CA 1
ATOM 584 C C . LYS A 1 70 ? 4.832 13.315 5.383 1.00 93.88 70 LYS A C 1
ATOM 586 O O . LYS A 1 70 ? 4.663 12.982 6.553 1.00 93.88 70 LYS A O 1
ATOM 591 N N . GLY A 1 71 ? 4.037 12.905 4.398 1.00 95.62 71 GLY A N 1
ATOM 592 C CA . GLY A 1 71 ? 2.814 12.137 4.599 1.00 95.62 71 GLY A CA 1
ATOM 593 C C . GLY A 1 71 ? 1.643 12.689 3.803 1.00 95.62 71 GLY A C 1
ATOM 594 O O . GLY A 1 71 ? 1.774 13.733 3.166 1.00 95.62 71 GLY A O 1
ATOM 595 N N . TYR A 1 72 ? 0.516 11.981 3.855 1.00 95.00 72 TYR A N 1
ATOM 596 C CA . TYR A 1 72 ? -0.737 12.465 3.285 1.00 95.00 72 TYR A CA 1
ATOM 597 C C . TYR A 1 72 ? -1.375 13.520 4.184 1.00 95.00 72 TYR A C 1
ATOM 599 O O . TYR A 1 72 ? -1.263 13.442 5.413 1.00 95.00 72 TYR A O 1
ATOM 607 N N . ASP A 1 73 ? -2.084 14.462 3.577 1.00 94.12 73 ASP A N 1
ATOM 608 C CA . ASP A 1 73 ? -3.049 15.303 4.280 1.00 94.12 73 ASP A CA 1
ATOM 609 C C . ASP A 1 73 ? -4.473 14.710 4.239 1.00 94.12 73 ASP A C 1
ATOM 611 O O . ASP A 1 73 ? -4.734 13.644 3.670 1.00 94.12 73 ASP A O 1
ATOM 615 N N . GLN A 1 74 ? -5.408 15.390 4.904 1.00 92.94 74 GLN A N 1
ATOM 616 C CA . GLN A 1 74 ? -6.790 14.931 5.027 1.00 92.94 74 GLN A CA 1
ATOM 617 C C . GLN A 1 74 ? -7.574 15.002 3.703 1.00 92.94 74 GLN A C 1
ATOM 619 O O . GLN A 1 74 ? -8.561 14.282 3.550 1.00 92.94 74 GLN A O 1
ATOM 624 N N . GLU A 1 75 ? -7.160 15.830 2.745 1.00 91.94 75 GLU A N 1
ATOM 625 C CA . GLU A 1 75 ? -7.772 15.919 1.415 1.00 91.94 75 GLU A CA 1
ATOM 626 C C . GLU A 1 75 ? -7.246 14.816 0.482 1.00 91.94 75 GLU A C 1
ATOM 628 O O . GLU A 1 75 ? -7.995 14.267 -0.326 1.00 91.94 75 GLU A O 1
ATOM 633 N N . GLU A 1 76 ? -5.974 14.446 0.622 1.00 93.88 76 GLU A N 1
ATOM 634 C CA . GLU A 1 76 ? -5.322 13.357 -0.112 1.00 93.88 76 GLU A CA 1
ATOM 635 C C . GLU A 1 76 ? -5.794 11.964 0.336 1.00 93.88 76 GLU A C 1
ATOM 637 O O . GLU A 1 76 ? -5.688 10.998 -0.423 1.00 93.88 76 GLU A O 1
ATOM 642 N N . ALA A 1 77 ? -6.288 11.826 1.569 1.00 94.94 77 ALA A N 1
ATOM 643 C CA . ALA A 1 77 ? -6.651 10.535 2.152 1.00 94.94 77 ALA A CA 1
ATOM 644 C C . ALA A 1 77 ? -7.808 10.638 3.166 1.00 94.94 77 ALA A C 1
ATOM 646 O O . ALA A 1 77 ? -7.698 10.133 4.286 1.00 94.94 77 ALA A O 1
ATOM 647 N N . THR A 1 78 ? -8.936 11.269 2.821 1.00 95.88 78 THR A N 1
ATOM 648 C CA . THR A 1 78 ? -10.043 11.524 3.767 1.00 95.88 78 THR A CA 1
ATOM 649 C C . THR A 1 78 ? -10.518 10.236 4.447 1.00 95.88 78 THR A C 1
ATOM 651 O O . THR A 1 78 ? -10.720 10.215 5.665 1.00 95.88 78 THR A O 1
ATOM 654 N N . GLY A 1 79 ? -10.632 9.138 3.695 1.00 94.50 79 GLY A N 1
ATOM 655 C CA . GLY A 1 79 ? -11.011 7.838 4.251 1.00 94.50 79 GLY A CA 1
ATOM 656 C C . GLY A 1 79 ? -9.998 7.250 5.245 1.00 94.50 79 GLY A C 1
ATOM 657 O O . GLY A 1 79 ? -10.404 6.598 6.206 1.00 94.50 79 GLY A O 1
ATOM 658 N N . LEU A 1 80 ? -8.698 7.527 5.083 1.00 95.00 80 LEU A N 1
ATOM 659 C CA . LEU A 1 80 ? -7.637 7.074 5.996 1.00 95.00 80 LEU A CA 1
ATOM 660 C C . LEU A 1 80 ? -7.785 7.725 7.370 1.00 95.00 80 LEU A C 1
ATOM 662 O O . LEU A 1 80 ? -7.799 7.046 8.400 1.00 95.00 80 LEU A O 1
ATOM 666 N N . PHE A 1 81 ? -7.898 9.054 7.367 1.00 96.69 81 PHE A N 1
ATOM 667 C CA . PHE A 1 81 ? -8.022 9.859 8.577 1.00 96.69 81 PHE A CA 1
ATOM 668 C C . PHE A 1 81 ? -9.327 9.546 9.305 1.00 96.69 81 PHE A C 1
ATOM 670 O O . PHE A 1 81 ? -9.302 9.259 10.501 1.00 96.69 81 PHE A O 1
ATOM 677 N N . ALA A 1 82 ? -10.447 9.482 8.579 1.00 96.06 82 ALA A N 1
ATOM 678 C CA . ALA A 1 82 ? -11.736 9.124 9.165 1.00 96.06 82 ALA A CA 1
ATOM 679 C C . ALA A 1 82 ? -11.732 7.713 9.775 1.00 96.06 82 ALA A C 1
ATOM 681 O O . ALA A 1 82 ? -12.296 7.506 10.850 1.00 96.06 82 ALA A O 1
ATOM 682 N N . PHE A 1 83 ? -11.063 6.749 9.134 1.00 95.31 83 PHE A N 1
ATOM 683 C CA . PHE A 1 83 ? -10.952 5.390 9.661 1.00 95.31 83 PHE A CA 1
ATOM 684 C C . PHE A 1 83 ? -10.132 5.337 10.947 1.00 95.31 83 PHE A C 1
ATOM 686 O O . PHE A 1 83 ? -10.577 4.748 11.935 1.00 95.31 83 PHE A O 1
ATOM 693 N N . LYS A 1 84 ? -8.973 6.003 10.983 1.00 95.44 84 LYS A N 1
ATOM 694 C CA . LYS A 1 84 ? -8.170 6.119 12.206 1.00 95.44 84 LYS A CA 1
ATOM 695 C C . LYS A 1 84 ? -8.964 6.764 13.340 1.00 95.44 84 LYS A C 1
ATOM 697 O O . LYS A 1 84 ? -8.984 6.221 14.446 1.00 95.44 84 LYS A O 1
ATOM 702 N N . ASP A 1 85 ? -9.643 7.873 13.065 1.00 95.75 85 ASP A N 1
ATOM 703 C CA . ASP A 1 85 ? -10.459 8.578 14.052 1.00 95.75 85 ASP A CA 1
ATOM 704 C C . ASP A 1 85 ? -11.584 7.698 14.595 1.00 95.75 85 ASP A C 1
ATOM 706 O O . ASP A 1 85 ? -11.820 7.668 15.805 1.00 95.75 85 ASP A O 1
ATOM 710 N N . TYR A 1 86 ? -12.259 6.945 13.723 1.00 95.06 86 TYR A N 1
ATOM 711 C CA . TYR A 1 86 ? -13.297 6.004 14.126 1.00 95.06 86 TYR A CA 1
ATOM 712 C C . TYR A 1 86 ? -12.750 4.924 15.070 1.00 95.06 86 TYR A C 1
ATOM 714 O O . TYR A 1 86 ? -13.329 4.664 16.130 1.00 95.06 86 TYR A O 1
ATOM 722 N N . VAL A 1 87 ? -11.622 4.298 14.721 1.00 93.69 87 VAL A N 1
ATOM 723 C CA . VAL A 1 87 ? -11.019 3.236 15.542 1.00 93.69 87 VAL A CA 1
ATOM 724 C C . VAL A 1 87 ? -10.584 3.779 16.907 1.00 93.69 87 VAL A C 1
ATOM 726 O O . VAL A 1 87 ? -10.863 3.159 17.934 1.00 93.69 87 VAL A O 1
ATOM 729 N N . LEU A 1 88 ? -9.971 4.966 16.945 1.00 94.44 88 LEU A N 1
ATOM 730 C CA . LEU A 1 88 ? -9.561 5.612 18.195 1.00 94.44 88 LEU A CA 1
ATOM 731 C C . LEU A 1 88 ? -10.762 5.963 19.088 1.00 94.44 88 LEU A C 1
ATOM 733 O O . LEU A 1 88 ? -10.722 5.706 20.291 1.00 94.44 88 LEU A O 1
ATOM 737 N N . LYS A 1 89 ? -11.849 6.498 18.515 1.00 95.06 89 LYS A N 1
ATOM 738 C CA . LYS A 1 89 ? -13.066 6.874 19.261 1.00 95.06 89 LYS A CA 1
ATOM 739 C C . LYS A 1 89 ? -13.860 5.665 19.752 1.00 95.06 89 LYS A C 1
ATOM 741 O O . LYS A 1 89 ? -14.342 5.668 20.881 1.00 95.06 89 LYS A O 1
ATOM 746 N N . SER A 1 90 ? -13.990 4.628 18.925 1.00 91.88 90 SER A N 1
ATOM 747 C CA . SER A 1 90 ? -14.762 3.423 19.261 1.00 91.88 90 SER A CA 1
ATOM 748 C C . SER A 1 90 ? -14.086 2.541 20.314 1.00 91.88 90 SER A C 1
ATOM 750 O O . SER A 1 90 ? -14.753 1.693 20.907 1.00 91.88 90 SER A O 1
ATOM 752 N N . LYS A 1 91 ? -12.771 2.707 20.532 1.00 83.38 91 LYS A N 1
ATOM 753 C CA . LYS A 1 91 ? -11.922 1.845 21.378 1.00 83.38 91 LYS A CA 1
ATOM 754 C C . LYS A 1 91 ? -11.941 0.362 20.972 1.00 83.38 91 LYS A C 1
ATOM 756 O O . LYS A 1 91 ? -11.458 -0.488 21.718 1.00 83.38 91 LYS A O 1
ATOM 761 N N . LYS A 1 92 ? -12.462 0.037 19.784 1.00 86.06 92 LYS A N 1
ATOM 762 C CA . LYS A 1 92 ? -12.471 -1.314 19.216 1.00 86.06 92 LYS A CA 1
ATOM 763 C C . LYS A 1 92 ? -11.289 -1.452 18.267 1.00 86.06 92 LYS A C 1
ATOM 765 O O . LYS A 1 92 ? -11.355 -1.024 17.118 1.00 86.06 92 LYS A O 1
ATOM 770 N N . LYS A 1 93 ? -10.198 -2.039 18.759 1.00 87.75 93 LYS A N 1
ATOM 771 C CA . LYS A 1 93 ? -9.009 -2.303 17.942 1.00 87.75 93 LYS A CA 1
ATOM 772 C C . LYS A 1 93 ? -9.315 -3.430 16.944 1.00 87.75 93 LYS A C 1
ATOM 774 O O . LYS A 1 93 ? -9.703 -4.515 17.387 1.00 87.75 93 LYS A O 1
ATOM 779 N N . PRO A 1 94 ? -9.168 -3.209 15.626 1.00 90.38 94 PRO A N 1
ATOM 780 C CA . PRO A 1 94 ? -9.269 -4.300 14.670 1.00 90.38 94 PRO A CA 1
ATOM 781 C C . PRO A 1 94 ? -8.112 -5.292 14.892 1.00 90.38 94 PRO A C 1
ATOM 783 O O . PRO A 1 94 ? -7.079 -4.923 15.446 1.00 90.38 94 PRO A O 1
ATOM 786 N N . PRO A 1 95 ? -8.247 -6.565 14.489 1.00 89.88 95 PRO A N 1
ATOM 787 C CA . PRO A 1 95 ? -7.177 -7.550 14.682 1.00 89.88 95 PRO A CA 1
ATOM 788 C C . PRO A 1 95 ? -5.939 -7.260 13.816 1.00 89.88 95 PRO A C 1
ATOM 790 O O . PRO A 1 95 ? -4.812 -7.593 14.197 1.00 89.88 95 PRO A O 1
ATOM 793 N N . VAL A 1 96 ? -6.166 -6.636 12.659 1.00 91.44 96 VAL A N 1
ATOM 794 C CA . VAL A 1 96 ? -5.181 -6.129 11.704 1.00 91.44 96 VAL A CA 1
ATOM 795 C C . VAL A 1 96 ? -5.821 -4.962 10.945 1.00 91.44 96 VAL A C 1
ATOM 797 O O . VAL A 1 96 ? -7.037 -4.952 10.743 1.00 91.44 96 VAL A O 1
ATOM 800 N N . ILE A 1 97 ? -5.019 -3.987 10.526 1.00 93.00 97 ILE A N 1
ATOM 801 C CA . ILE A 1 97 ? -5.447 -2.915 9.622 1.00 93.00 97 ILE A CA 1
ATOM 802 C C . ILE A 1 97 ? -4.839 -3.181 8.257 1.00 93.00 97 ILE A C 1
ATOM 804 O O . ILE A 1 97 ? -3.615 -3.222 8.120 1.00 93.00 97 ILE A O 1
ATOM 808 N N . LYS A 1 98 ? -5.685 -3.337 7.242 1.00 94.25 98 LYS A N 1
ATOM 809 C CA . LYS A 1 98 ? -5.228 -3.433 5.863 1.00 94.25 98 LYS A CA 1
ATOM 810 C C . LYS A 1 98 ? -5.054 -2.045 5.252 1.00 94.25 98 LYS A C 1
ATOM 812 O O . LYS A 1 98 ? -5.881 -1.147 5.386 1.00 94.25 98 LYS A O 1
ATOM 817 N N . CYS A 1 99 ? -3.946 -1.903 4.562 1.00 94.88 99 CYS A N 1
ATOM 818 C CA . CYS A 1 99 ? -3.417 -0.718 3.920 1.00 94.88 99 CYS A CA 1
ATOM 819 C C . CYS A 1 99 ? -3.059 -1.079 2.475 1.00 94.88 99 CYS A C 1
ATOM 821 O O . CYS A 1 99 ? -2.997 -2.266 2.134 1.00 94.88 99 CYS A O 1
ATOM 823 N N . GLN A 1 100 ? -2.832 -0.094 1.610 1.00 93.88 100 GLN A N 1
ATOM 824 C CA . GLN A 1 100 ? -2.415 -0.373 0.236 1.00 93.88 100 GLN A CA 1
ATOM 825 C C . GLN A 1 100 ? -1.537 0.723 -0.346 1.00 93.88 100 GLN A C 1
ATOM 827 O O . GLN A 1 100 ? -1.548 1.865 0.106 1.00 93.88 100 GLN A O 1
ATOM 832 N N . THR A 1 101 ? -0.738 0.357 -1.336 1.00 95.44 101 THR A N 1
ATOM 833 C CA . THR A 1 101 ? 0.068 1.291 -2.120 1.00 95.44 101 THR A CA 1
ATOM 834 C C . THR A 1 101 ? 0.286 0.716 -3.508 1.00 95.44 101 THR A C 1
ATOM 836 O O . THR A 1 101 ? 0.189 -0.493 -3.701 1.00 95.44 101 THR A O 1
ATOM 839 N N . LEU A 1 102 ? 0.626 1.575 -4.461 1.00 96.19 102 LEU A N 1
ATOM 840 C CA . LEU A 1 102 ? 1.037 1.147 -5.789 1.00 96.19 102 LEU A CA 1
ATOM 841 C C . LEU A 1 102 ? 2.452 0.555 -5.748 1.00 96.19 102 LEU A C 1
ATOM 843 O O . LEU A 1 102 ? 3.330 1.080 -5.048 1.00 96.19 102 LEU A O 1
ATOM 847 N N . GLY A 1 103 ? 2.663 -0.526 -6.491 1.00 96.88 103 GLY A N 1
ATOM 848 C CA . GLY A 1 103 ? 3.973 -1.133 -6.671 1.00 96.88 103 GLY A CA 1
ATOM 849 C C . GLY A 1 103 ? 4.851 -0.418 -7.703 1.00 96.88 103 GLY A C 1
ATOM 850 O O . GLY A 1 103 ? 4.359 0.398 -8.492 1.00 96.88 103 GLY A O 1
ATOM 851 N N . PRO A 1 104 ? 6.165 -0.691 -7.677 1.00 97.44 104 PRO A N 1
ATOM 852 C CA . PRO A 1 104 ? 7.148 -0.012 -8.509 1.00 97.44 104 PRO A CA 1
ATOM 853 C C . PRO A 1 104 ? 6.913 -0.162 -10.015 1.00 97.44 104 PRO A C 1
ATOM 855 O O . PRO A 1 104 ? 7.027 0.831 -10.738 1.00 97.44 104 PRO A O 1
ATOM 858 N N . ALA A 1 105 ? 6.573 -1.357 -10.509 1.00 96.56 105 ALA A N 1
ATOM 859 C CA . ALA A 1 105 ? 6.403 -1.564 -11.947 1.00 96.56 105 ALA A CA 1
ATOM 860 C C . ALA A 1 105 ? 5.176 -0.802 -12.459 1.00 96.56 105 ALA A C 1
ATOM 862 O O . ALA A 1 105 ? 5.258 -0.080 -13.452 1.00 96.56 105 ALA A O 1
ATOM 863 N N . SER A 1 106 ? 4.072 -0.872 -11.720 1.00 96.75 106 SER A N 1
ATOM 864 C CA . SER A 1 106 ? 2.842 -0.154 -12.039 1.00 96.75 106 SER A CA 1
ATOM 865 C C . SER A 1 106 ? 3.000 1.350 -11.933 1.00 96.75 106 SER A C 1
ATOM 867 O O . SER A 1 106 ? 2.525 2.068 -12.807 1.00 96.75 106 SER A O 1
ATOM 869 N N . TYR A 1 107 ? 3.713 1.852 -10.923 1.00 97.31 107 TYR A N 1
ATOM 870 C CA . TYR A 1 107 ? 4.024 3.277 -10.834 1.00 97.31 107 TYR A CA 1
ATOM 871 C C . TYR A 1 107 ? 4.749 3.783 -12.086 1.00 97.31 107 TYR A C 1
ATOM 873 O O . TYR A 1 107 ? 4.356 4.805 -12.653 1.00 97.31 107 TYR A O 1
ATOM 881 N N . LEU A 1 108 ? 5.763 3.057 -12.561 1.00 97.12 108 LEU A N 1
ATOM 882 C CA . LEU A 1 108 ? 6.471 3.427 -13.785 1.00 97.12 108 LEU A CA 1
ATOM 883 C C . LEU A 1 108 ? 5.610 3.267 -15.041 1.00 97.12 108 LEU A C 1
ATOM 885 O O . LEU A 1 108 ? 5.714 4.097 -15.944 1.00 97.12 108 LEU A O 1
ATOM 889 N N . ASP A 1 109 ? 4.764 2.241 -15.110 1.00 95.81 109 ASP A N 1
ATOM 890 C CA . ASP A 1 109 ? 3.860 2.015 -16.241 1.00 95.81 109 ASP A CA 1
ATOM 891 C C . ASP A 1 109 ? 2.837 3.155 -16.378 1.00 95.81 109 ASP A C 1
ATOM 893 O O . ASP A 1 109 ? 2.727 3.754 -17.448 1.00 95.81 109 ASP A O 1
ATOM 897 N N . TYR A 1 110 ? 2.195 3.572 -15.278 1.00 94.75 110 TYR A N 1
ATOM 898 C CA . TYR A 1 110 ? 1.289 4.732 -15.266 1.00 94.75 110 TYR A CA 1
ATOM 899 C C . TYR A 1 110 ? 1.981 6.035 -15.678 1.00 94.75 110 TYR A C 1
ATOM 901 O O . TYR A 1 110 ? 1.366 6.909 -16.289 1.00 94.75 110 TYR A O 1
ATOM 909 N N . ARG A 1 111 ? 3.272 6.168 -15.361 1.00 94.69 111 ARG A N 1
ATOM 910 C CA . ARG A 1 111 ? 4.114 7.306 -15.754 1.00 94.69 111 ARG A CA 1
ATOM 911 C C . ARG A 1 111 ? 4.631 7.210 -17.192 1.00 94.69 111 ARG A C 1
ATOM 913 O O . ARG A 1 111 ? 5.332 8.124 -17.619 1.00 94.69 111 ARG A O 1
ATOM 920 N N . GLN A 1 112 ? 4.330 6.126 -17.912 1.00 94.81 112 GLN A N 1
ATOM 921 C CA . GLN A 1 112 ? 4.899 5.801 -19.227 1.00 94.81 112 GLN A CA 1
ATOM 922 C C . GLN A 1 112 ? 6.440 5.796 -19.217 1.00 94.81 112 GLN A C 1
ATOM 924 O O . GLN A 1 112 ? 7.099 6.157 -20.190 1.00 94.81 112 GLN A O 1
ATOM 929 N N . ALA A 1 113 ? 7.020 5.409 -18.081 1.00 94.31 113 ALA A N 1
ATOM 930 C CA . ALA A 1 113 ? 8.455 5.422 -17.817 1.00 94.31 113 ALA A CA 1
ATOM 931 C C . ALA A 1 113 ? 9.042 4.014 -17.631 1.00 94.31 113 ALA A C 1
ATOM 933 O O . ALA A 1 113 ? 10.256 3.882 -17.466 1.00 94.31 113 ALA A O 1
ATOM 934 N N . PHE A 1 114 ? 8.208 2.968 -17.651 1.00 94.25 114 PHE A N 1
ATOM 935 C CA . PHE A 1 114 ? 8.672 1.588 -17.546 1.00 94.25 114 PHE A CA 1
ATOM 936 C C . PHE A 1 114 ? 9.494 1.200 -18.779 1.00 94.25 114 PHE A C 1
ATOM 938 O O . PHE A 1 114 ? 9.062 1.381 -19.918 1.00 94.25 114 PHE A O 1
ATOM 945 N N . LYS A 1 115 ? 10.686 0.647 -18.549 1.00 92.44 115 LYS A N 1
ATOM 946 C CA . LYS A 1 115 ? 11.593 0.178 -19.599 1.00 92.44 115 LYS A CA 1
ATOM 947 C C . LYS A 1 115 ? 12.113 -1.204 -19.227 1.00 92.44 115 LYS A C 1
ATOM 949 O O . LYS A 1 115 ? 12.593 -1.404 -18.115 1.00 92.44 115 LYS A O 1
ATOM 954 N N . GLN A 1 116 ? 12.027 -2.150 -20.161 1.00 92.06 116 GLN A N 1
ATOM 955 C CA . GLN A 1 116 ? 12.594 -3.483 -19.957 1.00 92.06 116 GLN A CA 1
ATOM 956 C C . GLN A 1 116 ? 14.105 -3.377 -19.707 1.00 92.06 116 GLN A C 1
ATOM 958 O O . GLN A 1 116 ? 14.788 -2.585 -20.354 1.00 92.06 116 GLN A O 1
ATOM 963 N N . ASN A 1 117 ? 14.611 -4.192 -18.783 1.00 90.88 117 ASN A N 1
ATOM 964 C CA . ASN A 1 117 ? 16.015 -4.261 -18.354 1.00 90.88 117 ASN A CA 1
ATOM 965 C C . ASN A 1 117 ? 16.572 -3.004 -17.654 1.00 90.88 117 ASN A C 1
ATOM 967 O O . ASN A 1 117 ? 17.754 -2.983 -17.323 1.00 90.88 117 ASN A O 1
ATOM 971 N N . GLU A 1 118 ? 15.759 -1.974 -17.405 1.00 91.69 118 GLU A N 1
ATOM 972 C CA . GLU A 1 118 ? 16.178 -0.767 -16.684 1.00 91.69 118 GLU A CA 1
ATOM 973 C C . GLU A 1 118 ? 15.946 -0.935 -15.178 1.00 91.69 118 GLU A C 1
ATOM 975 O O . GLU A 1 118 ? 14.804 -1.020 -14.730 1.00 91.69 118 GLU A O 1
ATOM 980 N N . THR A 1 119 ? 17.013 -0.949 -14.378 1.00 94.31 119 THR A N 1
ATOM 981 C CA . THR A 1 119 ? 16.911 -1.152 -12.922 1.00 94.31 119 THR A CA 1
ATOM 982 C C . THR A 1 119 ? 16.761 0.153 -12.152 1.00 94.31 119 THR A C 1
ATOM 984 O O . THR A 1 119 ? 16.022 0.202 -11.172 1.00 94.31 119 THR A O 1
ATOM 987 N N . LYS A 1 120 ? 17.391 1.245 -12.599 1.00 96.50 120 LYS A N 1
ATOM 988 C CA . LYS A 1 120 ? 17.531 2.461 -11.786 1.00 96.50 120 LYS A CA 1
ATOM 989 C C . LYS A 1 120 ? 16.189 3.109 -11.457 1.00 96.50 120 LYS A C 1
ATOM 991 O O . LYS A 1 120 ? 15.948 3.520 -10.325 1.00 96.50 120 LYS A O 1
ATOM 996 N N . LEU A 1 121 ? 15.307 3.222 -12.451 1.00 96.12 121 LEU A N 1
ATOM 997 C CA . LEU A 1 121 ? 13.971 3.785 -12.241 1.00 96.12 121 LEU A CA 1
ATOM 998 C C . LEU A 1 121 ? 13.096 2.858 -11.392 1.00 96.12 121 LEU A C 1
ATOM 1000 O O . LEU A 1 121 ? 12.293 3.346 -10.599 1.00 96.12 121 LEU A O 1
ATOM 1004 N N . LEU A 1 122 ? 13.265 1.539 -11.530 1.00 97.00 122 LEU A N 1
ATOM 1005 C CA . LEU A 1 122 ? 12.552 0.553 -10.719 1.00 97.00 122 LEU A CA 1
ATOM 1006 C C . LEU A 1 122 ? 12.984 0.616 -9.254 1.00 97.00 122 LEU A C 1
ATOM 1008 O O . LEU A 1 122 ? 12.125 0.620 -8.380 1.00 97.00 122 LEU A O 1
ATOM 1012 N N . GLU A 1 123 ? 14.281 0.733 -8.977 1.00 97.88 123 GLU A N 1
ATOM 1013 C CA . GLU A 1 123 ? 14.823 0.912 -7.624 1.00 97.88 123 GLU A CA 1
ATOM 1014 C C . GLU A 1 123 ? 14.302 2.202 -6.984 1.00 97.88 123 GLU A C 1
ATOM 1016 O O . GLU A 1 123 ? 13.825 2.190 -5.852 1.00 97.88 123 GLU A O 1
ATOM 1021 N N . GLN A 1 124 ? 14.288 3.311 -7.729 1.00 97.31 124 GLN A N 1
ATOM 1022 C CA . GLN A 1 124 ? 13.696 4.564 -7.249 1.00 97.31 124 GLN A CA 1
ATOM 1023 C C . GLN A 1 124 ? 12.201 4.416 -6.948 1.00 97.31 124 GLN A C 1
ATOM 1025 O O . GLN A 1 124 ? 11.720 4.904 -5.925 1.00 97.31 124 GLN A O 1
ATOM 1030 N N . ALA A 1 125 ? 11.459 3.730 -7.818 1.00 97.88 125 ALA A N 1
ATOM 1031 C CA . ALA A 1 125 ? 10.051 3.435 -7.593 1.00 97.88 125 ALA A CA 1
ATOM 1032 C C . ALA A 1 125 ? 9.844 2.536 -6.360 1.00 97.88 125 ALA A C 1
ATOM 1034 O O . ALA A 1 125 ? 8.916 2.768 -5.589 1.00 97.88 125 ALA A O 1
ATOM 1035 N N . ALA A 1 126 ? 10.732 1.566 -6.125 1.00 97.94 126 ALA A N 1
ATOM 1036 C CA . ALA A 1 126 ? 10.695 0.682 -4.964 1.00 97.94 126 ALA A CA 1
ATOM 1037 C C . ALA A 1 126 ? 10.882 1.456 -3.654 1.00 97.94 126 ALA A C 1
ATOM 1039 O O . ALA A 1 126 ? 10.122 1.251 -2.707 1.00 97.94 126 ALA A O 1
ATOM 1040 N N . GLU A 1 127 ? 11.828 2.397 -3.622 1.00 97.81 127 GLU A N 1
ATOM 1041 C CA . GLU A 1 127 ? 12.038 3.286 -2.475 1.00 97.81 127 GLU A CA 1
ATOM 1042 C C . GLU A 1 127 ? 10.804 4.146 -2.192 1.00 97.81 127 GLU A C 1
ATOM 1044 O O . GLU A 1 127 ? 10.399 4.304 -1.039 1.00 97.81 127 GLU A O 1
ATOM 1049 N N . ILE A 1 128 ? 10.145 4.653 -3.237 1.00 98.19 128 ILE A N 1
ATOM 1050 C CA . ILE A 1 128 ? 8.886 5.392 -3.103 1.00 98.19 128 ILE A CA 1
ATOM 1051 C C . ILE A 1 128 ? 7.803 4.485 -2.502 1.00 98.19 128 ILE A C 1
ATOM 1053 O O . ILE A 1 128 ? 7.150 4.864 -1.526 1.00 98.19 128 ILE A O 1
ATOM 1057 N N . THR A 1 129 ? 7.619 3.271 -3.020 1.00 98.31 129 THR A N 1
ATOM 1058 C CA . THR A 1 129 ? 6.659 2.297 -2.479 1.00 98.31 129 THR A CA 1
ATOM 1059 C C . THR A 1 129 ? 6.957 1.973 -1.008 1.00 98.31 129 THR A C 1
ATOM 1061 O O . THR A 1 129 ? 6.052 2.038 -0.172 1.00 98.31 129 THR A O 1
ATOM 1064 N N . LEU A 1 130 ? 8.219 1.721 -0.646 1.00 97.88 130 LEU A N 1
ATOM 1065 C CA . LEU A 1 130 ? 8.635 1.459 0.735 1.00 97.88 130 LEU A CA 1
ATOM 1066 C C . LEU A 1 130 ? 8.388 2.666 1.653 1.00 97.88 130 LEU A C 1
ATOM 1068 O O . LEU A 1 130 ? 7.913 2.511 2.780 1.00 97.88 130 LEU A O 1
ATOM 1072 N N . LYS A 1 131 ? 8.622 3.887 1.163 1.00 97.94 131 LYS A N 1
ATOM 1073 C CA . LYS A 1 131 ? 8.311 5.138 1.871 1.00 97.94 131 LYS A CA 1
ATOM 1074 C C . LYS A 1 131 ? 6.817 5.241 2.213 1.00 97.94 131 LYS A C 1
ATOM 1076 O O . LYS A 1 131 ? 6.472 5.618 3.335 1.00 97.94 131 LYS A O 1
ATOM 1081 N N . ASN A 1 132 ? 5.929 4.854 1.292 1.00 97.75 132 ASN A N 1
ATOM 1082 C CA . ASN A 1 132 ? 4.480 4.807 1.536 1.00 97.75 132 ASN A CA 1
ATOM 1083 C C . ASN A 1 132 ? 4.098 3.721 2.552 1.00 97.75 132 ASN A C 1
ATOM 1085 O O . ASN A 1 132 ? 3.294 3.984 3.447 1.00 97.75 132 ASN A O 1
ATOM 1089 N N . ILE A 1 133 ? 4.691 2.527 2.452 1.00 97.69 133 ILE A N 1
ATOM 1090 C CA . ILE A 1 133 ? 4.487 1.422 3.405 1.00 97.69 133 ILE A CA 1
ATOM 1091 C C . ILE A 1 133 ? 4.828 1.874 4.834 1.00 97.69 133 ILE A C 1
ATOM 1093 O O . ILE A 1 133 ? 4.009 1.751 5.751 1.00 97.69 133 ILE A O 1
ATOM 1097 N N . ARG A 1 134 ? 6.012 2.471 5.012 1.00 97.56 134 ARG A N 1
ATOM 1098 C CA . ARG A 1 134 ? 6.494 2.999 6.296 1.00 97.56 134 ARG A CA 1
ATOM 1099 C C . ARG A 1 134 ? 5.590 4.092 6.845 1.00 97.56 134 ARG A C 1
ATOM 1101 O O . ARG A 1 134 ? 5.268 4.092 8.034 1.00 97.56 134 ARG A O 1
ATOM 1108 N N . TYR A 1 135 ? 5.155 5.017 5.988 1.00 97.44 135 TYR A N 1
ATOM 1109 C CA . TYR A 1 135 ? 4.214 6.056 6.390 1.00 97.44 135 TYR A CA 1
ATOM 1110 C C . TYR A 1 135 ? 2.916 5.451 6.933 1.00 97.44 135 TYR A C 1
ATOM 1112 O O . TYR A 1 135 ? 2.489 5.834 8.018 1.00 97.44 135 TYR A O 1
ATOM 1120 N N . GLN A 1 136 ? 2.325 4.469 6.247 1.00 96.06 136 GLN A N 1
ATOM 1121 C CA . GLN A 1 136 ? 1.067 3.846 6.674 1.00 96.06 136 GLN A CA 1
ATOM 1122 C C . GLN A 1 136 ? 1.205 3.107 8.018 1.00 96.06 136 GLN A C 1
ATOM 1124 O O . GLN A 1 136 ? 0.356 3.273 8.897 1.00 96.06 136 GLN A O 1
ATOM 1129 N N . LYS A 1 137 ? 2.308 2.378 8.248 1.00 96.00 137 LYS A N 1
ATOM 1130 C CA . LYS A 1 137 ? 2.618 1.785 9.567 1.00 96.00 137 LYS A CA 1
ATOM 1131 C C . LYS A 1 137 ? 2.716 2.855 10.657 1.00 96.00 137 LYS A C 1
ATOM 1133 O O . LYS A 1 137 ? 2.094 2.720 11.711 1.00 96.00 137 LYS A O 1
ATOM 1138 N N . ASN A 1 138 ? 3.460 3.930 10.402 1.00 96.88 138 ASN A N 1
ATOM 1139 C CA . ASN A 1 138 ? 3.642 5.018 11.364 1.00 96.88 138 ASN A CA 1
ATOM 1140 C C . ASN A 1 138 ? 2.345 5.787 11.632 1.00 96.88 138 ASN A C 1
ATOM 1142 O O . ASN A 1 138 ? 2.063 6.140 12.778 1.00 96.88 138 ASN A O 1
ATOM 1146 N N . PHE A 1 139 ? 1.521 5.987 10.606 1.00 96.75 139 PHE A N 1
ATOM 1147 C CA . PHE A 1 139 ? 0.223 6.638 10.719 1.00 96.75 139 PHE A CA 1
ATOM 1148 C C . PHE A 1 139 ? -0.691 5.898 11.702 1.00 96.75 139 PHE A C 1
ATOM 1150 O O . PHE A 1 139 ? -1.357 6.534 12.522 1.00 96.75 139 PHE A O 1
ATOM 1157 N N . PHE A 1 140 ? -0.668 4.564 11.689 1.00 95.50 140 PHE A N 1
ATOM 1158 C CA . PHE A 1 140 ? -1.465 3.719 12.580 1.00 95.50 140 PHE A CA 1
ATOM 1159 C C . PHE A 1 140 ? -0.770 3.312 13.885 1.00 95.50 140 PHE A C 1
ATOM 1161 O O . PHE A 1 140 ? -1.368 2.600 14.695 1.00 95.50 140 PHE A O 1
ATOM 1168 N N . LYS A 1 141 ? 0.445 3.809 14.157 1.00 94.62 141 LYS A N 1
ATOM 1169 C CA . LYS A 1 141 ? 1.227 3.452 15.354 1.00 94.62 141 LYS A CA 1
ATOM 1170 C C . LYS A 1 141 ? 0.450 3.643 16.661 1.00 94.62 141 LYS A C 1
ATOM 1172 O O . LYS A 1 141 ? 0.538 2.798 17.543 1.00 94.62 141 LYS A O 1
ATOM 1177 N N . SER A 1 142 ? -0.363 4.698 16.763 1.00 93.56 142 SER A N 1
ATOM 1178 C CA . SER A 1 142 ? -1.172 4.999 17.957 1.00 93.56 142 SER A CA 1
ATOM 1179 C C . SER A 1 142 ? -2.314 4.010 18.226 1.00 93.56 142 SER A C 1
ATOM 1181 O O . SER A 1 142 ? -2.887 4.035 19.309 1.00 93.56 142 SER A O 1
ATOM 1183 N N . ILE A 1 143 ? -2.691 3.174 17.253 1.00 92.88 143 ILE A N 1
ATOM 1184 C CA . ILE A 1 143 ? -3.743 2.157 17.419 1.00 92.88 143 ILE A CA 1
ATOM 1185 C C . ILE A 1 143 ? -3.162 0.858 18.005 1.00 92.88 143 ILE A C 1
ATOM 1187 O O . ILE A 1 143 ? -3.897 0.049 18.574 1.00 92.88 143 ILE A O 1
ATOM 1191 N N . GLU A 1 144 ? -1.842 0.657 17.897 1.00 90.81 144 GLU A N 1
ATOM 1192 C CA . GLU A 1 144 ? -1.138 -0.559 18.341 1.00 90.81 144 GLU A CA 1
ATOM 1193 C C . GLU A 1 144 ? -1.713 -1.841 17.714 1.00 90.81 144 GLU A C 1
ATOM 1195 O O . GLU A 1 144 ? -1.742 -2.910 18.322 1.00 90.81 144 GLU A O 1
ATOM 1200 N N . THR A 1 145 ? -2.220 -1.725 16.488 1.00 90.19 145 THR A N 1
ATOM 1201 C CA . THR A 1 145 ? -2.708 -2.849 15.690 1.00 90.19 145 THR A CA 1
ATOM 1202 C C . THR A 1 145 ? -1.712 -3.129 14.568 1.00 90.19 145 THR A C 1
ATOM 1204 O O . THR A 1 145 ? -1.217 -2.178 13.958 1.00 90.19 145 THR A O 1
ATOM 1207 N N . PRO A 1 146 ? -1.399 -4.402 14.268 1.00 91.69 146 PRO A N 1
ATOM 1208 C CA . PRO A 1 146 ? -0.543 -4.725 13.137 1.00 91.69 146 PRO A CA 1
ATOM 1209 C C . PRO A 1 146 ? -1.116 -4.213 11.819 1.00 91.69 146 PRO A C 1
ATOM 1211 O O . PRO A 1 146 ? -2.332 -4.197 11.617 1.00 91.69 146 PRO A O 1
ATOM 1214 N N . VAL A 1 147 ? -0.225 -3.836 10.910 1.00 93.69 147 VAL A N 1
ATOM 1215 C CA . VAL A 1 147 ? -0.596 -3.342 9.585 1.00 93.69 147 VAL A CA 1
ATOM 1216 C C . VAL A 1 147 ? -0.234 -4.395 8.547 1.00 93.69 147 VAL A C 1
ATOM 1218 O O . VAL A 1 147 ? 0.879 -4.921 8.555 1.00 93.69 147 VAL A O 1
ATOM 1221 N N . LEU A 1 148 ? -1.189 -4.692 7.669 1.00 93.62 148 LEU A N 1
ATOM 1222 C CA . LEU A 1 148 ? -0.994 -5.444 6.436 1.00 93.62 148 LEU A CA 1
ATOM 1223 C C . LEU A 1 148 ? -1.036 -4.457 5.273 1.00 93.62 148 LEU A C 1
ATOM 1225 O O . LEU A 1 148 ? -2.100 -3.918 4.985 1.00 93.62 148 LEU A O 1
ATOM 1229 N N . VAL A 1 149 ? 0.080 -4.218 4.592 1.00 94.62 149 VAL A N 1
ATOM 1230 C CA . VAL A 1 149 ? 0.090 -3.398 3.375 1.00 94.62 149 VAL A CA 1
ATOM 1231 C C . VAL A 1 149 ? 0.044 -4.305 2.155 1.00 94.62 149 VAL A C 1
ATOM 1233 O O . VAL A 1 149 ? 0.868 -5.201 2.011 1.00 94.62 149 VAL A O 1
ATOM 1236 N N . VAL A 1 150 ? -0.920 -4.081 1.267 1.00 94.31 150 VAL A N 1
ATOM 1237 C CA . VAL A 1 150 ? -0.964 -4.750 -0.036 1.00 94.31 150 VAL A CA 1
ATOM 1238 C C . VAL A 1 150 ? -0.312 -3.847 -1.075 1.00 94.31 150 VAL A C 1
ATOM 1240 O O . VAL A 1 150 ? -0.754 -2.715 -1.273 1.00 94.31 150 VAL A O 1
ATOM 1243 N N . ILE A 1 151 ? 0.738 -4.346 -1.718 1.00 95.25 151 ILE A N 1
ATOM 1244 C CA . ILE A 1 151 ? 1.346 -3.718 -2.887 1.00 95.25 151 ILE A CA 1
ATOM 1245 C C . ILE A 1 151 ? 0.498 -4.102 -4.094 1.00 95.25 151 ILE A C 1
ATOM 1247 O O . ILE A 1 151 ? 0.341 -5.285 -4.389 1.00 95.25 151 ILE A O 1
ATOM 1251 N N . ASP A 1 152 ? -0.076 -3.104 -4.746 1.00 94.69 152 ASP A N 1
ATOM 1252 C CA . ASP A 1 152 ? -0.932 -3.263 -5.912 1.00 94.69 152 ASP A CA 1
ATOM 1253 C C . ASP A 1 152 ? -0.103 -3.098 -7.192 1.00 94.69 152 ASP A C 1
ATOM 1255 O O . ASP A 1 152 ? 0.456 -2.027 -7.446 1.00 94.69 152 ASP A O 1
ATOM 1259 N N . GLU A 1 153 ? 0.024 -4.176 -7.965 1.00 94.81 153 GLU A N 1
ATOM 1260 C CA . GLU A 1 153 ? 0.819 -4.253 -9.188 1.00 94.81 153 GLU A CA 1
ATOM 1261 C C . GLU A 1 153 ? -0.035 -4.661 -10.409 1.00 94.81 153 GLU A C 1
ATOM 1263 O O . GLU A 1 153 ? 0.108 -5.774 -10.935 1.00 94.81 153 GLU A O 1
ATOM 1268 N N . PRO A 1 154 ? -0.938 -3.788 -10.898 1.00 93.62 154 PRO A N 1
ATOM 1269 C CA . PRO A 1 154 ? -1.717 -4.061 -12.100 1.00 93.62 154 PRO A CA 1
ATOM 1270 C C . PRO A 1 154 ? -0.858 -4.254 -13.354 1.00 93.62 154 PRO A C 1
ATOM 1272 O O . PRO A 1 154 ? -1.200 -5.112 -14.155 1.00 93.62 154 PRO A O 1
ATOM 1275 N N . ALA A 1 155 ? 0.272 -3.548 -13.504 1.00 94.19 155 ALA A N 1
ATOM 1276 C CA . ALA A 1 155 ? 1.147 -3.648 -14.683 1.00 94.19 155 ALA A CA 1
ATOM 1277 C C . ALA A 1 155 ? 1.840 -5.010 -14.836 1.00 94.19 155 ALA A C 1
ATOM 1279 O O . ALA A 1 155 ? 2.471 -5.280 -15.859 1.00 94.19 155 ALA A O 1
ATOM 1280 N N . LEU A 1 156 ? 1.738 -5.881 -13.827 1.00 93.94 156 LEU A N 1
ATOM 1281 C CA . LEU A 1 156 ? 2.129 -7.280 -13.964 1.00 93.94 156 LEU A CA 1
ATOM 1282 C C . LEU A 1 156 ? 1.153 -8.074 -14.842 1.00 93.94 156 LEU A C 1
ATOM 1284 O O . LEU A 1 156 ? 1.461 -9.210 -15.184 1.00 93.94 156 LEU A O 1
ATOM 1288 N N . ASP A 1 157 ? 0.026 -7.510 -15.272 1.00 92.88 157 ASP A N 1
ATOM 1289 C CA . ASP A 1 157 ? -0.808 -8.082 -16.335 1.00 92.88 157 ASP A CA 1
ATOM 1290 C C . ASP A 1 157 ? -0.013 -8.320 -17.636 1.00 92.88 157 ASP A C 1
ATOM 1292 O O . ASP A 1 157 ? -0.162 -9.360 -18.280 1.00 92.88 157 ASP A O 1
ATOM 1296 N N . LYS A 1 158 ? 0.927 -7.421 -17.949 1.00 92.12 158 LYS A N 1
ATOM 1297 C CA . LYS A 1 158 ? 1.883 -7.476 -19.071 1.00 92.12 158 LYS A CA 1
ATOM 1298 C C . LYS A 1 158 ? 3.056 -8.423 -18.832 1.00 92.12 158 LYS A C 1
ATOM 1300 O O . LYS A 1 158 ? 3.965 -8.500 -19.657 1.00 92.12 158 LYS A O 1
ATOM 1305 N N . TRP A 1 159 ? 3.075 -9.145 -17.710 1.00 93.25 159 TRP A N 1
ATOM 1306 C CA . TRP A 1 159 ? 4.197 -9.998 -17.315 1.00 93.25 159 TRP A CA 1
ATOM 1307 C C . TRP A 1 159 ? 4.641 -10.942 -18.426 1.00 93.25 159 TRP A C 1
ATOM 1309 O O . TRP A 1 159 ? 5.833 -11.161 -18.614 1.00 93.25 159 TRP A O 1
ATOM 1319 N N . TRP A 1 160 ? 3.702 -11.506 -19.180 1.00 92.00 160 TRP A N 1
ATOM 1320 C CA . TRP A 1 160 ? 4.006 -12.490 -20.215 1.00 92.00 160 TRP A CA 1
ATOM 1321 C C . TRP A 1 160 ? 4.817 -11.902 -21.376 1.00 92.00 160 TRP A C 1
ATOM 1323 O O . TRP A 1 160 ? 5.683 -12.607 -21.894 1.00 92.00 160 TRP A O 1
ATOM 1333 N N . ASP A 1 161 ? 4.653 -10.607 -21.659 1.00 93.69 161 ASP A N 1
ATOM 1334 C CA . ASP A 1 161 ? 5.331 -9.873 -22.736 1.00 93.69 161 ASP A CA 1
ATOM 1335 C C . ASP A 1 161 ? 6.749 -9.412 -22.362 1.00 93.69 161 ASP A C 1
ATOM 1337 O O . ASP A 1 161 ? 7.527 -8.965 -23.209 1.00 93.69 161 ASP A O 1
ATOM 1341 N N . TRP A 1 162 ? 7.114 -9.492 -21.082 1.00 94.06 162 TRP A N 1
ATOM 1342 C CA . TRP A 1 162 ? 8.439 -9.092 -20.618 1.00 94.06 162 TRP A CA 1
ATOM 1343 C C . TRP A 1 162 ? 9.483 -10.172 -20.895 1.00 94.06 162 TRP A C 1
ATOM 1345 O O . TRP A 1 162 ? 9.230 -11.374 -20.745 1.00 94.06 162 TRP A O 1
ATOM 1355 N N . ASN A 1 163 ? 10.699 -9.750 -21.236 1.00 95.50 163 ASN A N 1
ATOM 1356 C CA . ASN A 1 163 ? 11.825 -10.668 -21.357 1.00 95.50 163 ASN A CA 1
ATOM 1357 C C . ASN A 1 163 ? 12.220 -11.268 -19.985 1.00 95.50 163 ASN A C 1
ATOM 1359 O O . ASN A 1 163 ? 11.815 -10.781 -18.924 1.00 95.50 163 ASN A O 1
ATOM 1363 N N . SER A 1 164 ? 13.009 -12.347 -19.997 1.00 94.81 164 SER A N 1
ATOM 1364 C CA . SER A 1 164 ? 13.420 -13.056 -18.775 1.00 94.81 164 SER A CA 1
ATOM 1365 C C . SER A 1 164 ? 14.186 -12.167 -17.797 1.00 94.81 164 SER A C 1
ATOM 1367 O O . SER A 1 164 ? 13.885 -12.187 -16.609 1.00 94.81 164 SER A O 1
ATOM 1369 N N . THR A 1 165 ? 15.103 -11.336 -18.293 1.00 95.81 165 THR A N 1
ATOM 1370 C CA . THR A 1 165 ? 15.905 -10.417 -17.475 1.00 95.81 165 THR A CA 1
ATOM 1371 C C . THR A 1 165 ? 15.029 -9.415 -16.726 1.00 95.81 165 THR A C 1
ATOM 1373 O O . THR A 1 165 ? 15.203 -9.209 -15.531 1.00 95.81 165 THR A O 1
ATOM 1376 N N . THR A 1 166 ? 14.027 -8.838 -17.388 1.00 95.31 166 THR A N 1
ATOM 1377 C CA . THR A 1 166 ? 13.060 -7.927 -16.758 1.00 95.31 166 THR A CA 1
ATOM 1378 C C . THR A 1 166 ? 12.234 -8.649 -15.695 1.00 95.31 166 THR A C 1
ATOM 1380 O O . THR A 1 166 ? 12.023 -8.111 -14.610 1.00 95.31 166 THR A O 1
ATOM 1383 N N . LYS A 1 167 ? 11.806 -9.888 -15.969 1.00 95.06 167 LYS A N 1
ATOM 1384 C CA . LYS A 1 167 ? 11.093 -10.724 -14.992 1.00 95.06 167 LYS A CA 1
ATOM 1385 C C . LYS A 1 167 ? 11.951 -11.032 -13.762 1.00 95.06 167 LYS A C 1
ATOM 1387 O O . LYS A 1 167 ? 11.410 -11.074 -12.661 1.00 95.06 167 LYS A O 1
ATOM 1392 N N . ASP A 1 168 ? 13.249 -11.278 -13.936 1.00 94.38 168 ASP A N 1
ATOM 1393 C CA . ASP A 1 168 ? 14.188 -11.508 -12.829 1.00 94.38 168 ASP A CA 1
ATOM 1394 C C . ASP A 1 168 ? 14.336 -10.232 -11.987 1.00 94.38 168 ASP A C 1
ATOM 1396 O O . ASP A 1 168 ? 14.017 -10.247 -10.801 1.00 94.38 168 ASP A O 1
ATOM 1400 N N . ILE A 1 169 ? 14.661 -9.101 -12.627 1.00 95.31 169 ILE A N 1
ATOM 1401 C CA . ILE A 1 169 ? 14.815 -7.790 -11.972 1.00 95.31 169 ILE A CA 1
ATOM 1402 C C . ILE A 1 169 ? 13.581 -7.426 -11.140 1.00 95.31 169 ILE A C 1
ATOM 1404 O O . ILE A 1 169 ? 13.702 -7.102 -9.959 1.00 95.31 169 ILE A O 1
ATOM 1408 N N . VAL A 1 170 ? 12.385 -7.474 -11.737 1.00 95.44 170 VAL A N 1
ATOM 1409 C CA . VAL A 1 170 ? 11.152 -7.071 -11.044 1.00 95.44 170 VAL A CA 1
ATOM 1410 C C . VAL A 1 170 ? 10.832 -8.028 -9.895 1.00 95.44 170 VAL A C 1
ATOM 1412 O O . VAL A 1 170 ? 10.452 -7.579 -8.815 1.00 95.44 170 VAL A O 1
ATOM 1415 N N . SER A 1 171 ? 11.012 -9.337 -10.095 1.00 93.94 171 SER A N 1
ATOM 1416 C CA . SER A 1 171 ? 10.783 -10.336 -9.047 1.00 93.94 171 SER A CA 1
ATOM 1417 C C . SER A 1 171 ? 11.720 -10.138 -7.857 1.00 93.94 171 SER A C 1
ATOM 1419 O O . SER A 1 171 ? 11.274 -10.179 -6.709 1.00 93.94 171 SER A O 1
ATOM 1421 N N . ASP A 1 172 ? 13.010 -9.931 -8.109 1.00 93.88 172 ASP A N 1
ATOM 1422 C CA . ASP A 1 172 ? 14.024 -9.781 -7.065 1.00 93.88 172 ASP A CA 1
ATOM 1423 C C . ASP A 1 172 ? 13.836 -8.479 -6.288 1.00 93.88 172 ASP A C 1
ATOM 1425 O O . ASP A 1 172 ? 13.893 -8.467 -5.055 1.00 93.88 172 ASP A O 1
ATOM 1429 N N . LEU A 1 173 ? 13.512 -7.395 -6.991 1.00 95.38 173 LEU A N 1
ATOM 1430 C CA . LEU A 1 173 ? 13.244 -6.101 -6.383 1.00 95.38 173 LEU A CA 1
ATOM 1431 C C . LEU A 1 173 ? 11.971 -6.110 -5.524 1.00 95.38 173 LEU A C 1
ATOM 1433 O O . LEU A 1 173 ? 12.002 -5.610 -4.400 1.00 95.38 173 LEU A O 1
ATOM 1437 N N . LEU A 1 174 ? 10.877 -6.728 -5.987 1.00 95.06 174 LEU A N 1
ATOM 1438 C CA . LEU A 1 174 ? 9.658 -6.883 -5.182 1.00 95.06 174 LEU A CA 1
ATOM 1439 C C . LEU A 1 174 ? 9.912 -7.719 -3.922 1.00 95.06 174 LEU A C 1
ATOM 1441 O O . LEU A 1 174 ? 9.465 -7.347 -2.837 1.00 95.06 174 LEU A O 1
ATOM 1445 N N . GLN A 1 175 ? 10.660 -8.821 -4.034 1.00 92.81 175 GLN A N 1
ATOM 1446 C CA . GLN A 1 175 ? 11.031 -9.629 -2.870 1.00 92.81 175 GLN A CA 1
ATOM 1447 C C . GLN A 1 175 ? 11.915 -8.852 -1.886 1.00 92.81 175 GLN A C 1
ATOM 1449 O O . GLN A 1 175 ? 11.716 -8.961 -0.677 1.00 92.81 175 GLN A O 1
ATOM 1454 N N . SER A 1 176 ? 12.886 -8.079 -2.382 1.00 93.38 176 SER A N 1
ATOM 1455 C CA . SER A 1 176 ? 13.745 -7.229 -1.549 1.00 93.38 176 SER A CA 1
ATOM 1456 C C . SER A 1 176 ? 12.914 -6.199 -0.783 1.00 93.38 176 SER A C 1
ATOM 1458 O O . SER A 1 176 ? 12.988 -6.130 0.442 1.00 93.38 176 SER A O 1
ATOM 1460 N N . LEU A 1 177 ? 12.022 -5.491 -1.480 1.00 95.38 177 LEU A N 1
ATOM 1461 C CA . LEU A 1 177 ? 11.105 -4.521 -0.886 1.00 95.38 177 LEU A CA 1
ATOM 1462 C C . LEU A 1 177 ? 10.233 -5.155 0.209 1.00 95.38 177 LEU A C 1
ATOM 1464 O O . LEU A 1 177 ? 10.115 -4.602 1.305 1.00 95.38 177 LEU A O 1
ATOM 1468 N N . ILE A 1 178 ? 9.649 -6.326 -0.062 1.00 93.38 178 ILE A N 1
ATOM 1469 C CA . ILE A 1 178 ? 8.838 -7.070 0.912 1.00 93.38 178 ILE A CA 1
ATOM 1470 C C . ILE A 1 178 ? 9.673 -7.433 2.145 1.00 93.38 178 ILE A C 1
ATOM 1472 O O . ILE A 1 178 ? 9.227 -7.202 3.270 1.00 93.38 178 ILE A O 1
ATOM 1476 N N . ARG A 1 179 ? 10.897 -7.941 1.955 1.00 91.94 179 ARG A N 1
ATOM 1477 C CA . ARG A 1 179 ? 11.812 -8.266 3.057 1.00 91.94 179 ARG A CA 1
ATOM 1478 C C . ARG A 1 179 ? 12.162 -7.035 3.894 1.00 91.94 179 ARG A C 1
ATOM 1480 O O . ARG A 1 179 ? 12.120 -7.124 5.119 1.00 91.94 179 ARG A O 1
ATOM 1487 N N . GLU A 1 180 ? 12.445 -5.890 3.274 1.00 94.88 180 GLU A N 1
ATOM 1488 C CA . GLU A 1 180 ? 12.714 -4.640 3.999 1.00 94.88 180 GLU A CA 1
ATOM 1489 C C . GLU A 1 180 ? 11.516 -4.185 4.837 1.00 94.88 180 GLU A C 1
ATOM 1491 O O . GLU A 1 180 ? 11.667 -3.882 6.018 1.00 94.88 180 GLU A O 1
ATOM 1496 N N . ALA A 1 181 ? 10.305 -4.213 4.280 1.00 94.50 181 ALA A N 1
ATOM 1497 C CA . ALA A 1 181 ? 9.098 -3.877 5.031 1.00 94.50 181 ALA A CA 1
ATOM 1498 C C . ALA A 1 181 ? 8.855 -4.838 6.213 1.00 94.50 181 ALA A C 1
ATOM 1500 O O . ALA A 1 181 ? 8.486 -4.407 7.307 1.00 94.50 181 ALA A O 1
ATOM 1501 N N . MET A 1 182 ? 9.106 -6.138 6.030 1.00 90.94 182 MET A N 1
ATOM 1502 C CA . MET A 1 182 ? 8.939 -7.140 7.087 1.00 90.94 182 MET A CA 1
ATOM 1503 C C . MET A 1 182 ? 9.933 -6.974 8.245 1.00 90.94 182 MET A C 1
ATOM 1505 O O . MET A 1 182 ? 9.573 -7.266 9.389 1.00 90.94 182 MET A O 1
ATOM 1509 N N . LYS A 1 183 ? 11.142 -6.442 8.000 1.00 92.38 183 LYS A N 1
ATOM 1510 C CA . LYS A 1 183 ? 12.092 -6.069 9.072 1.00 92.38 183 LYS A CA 1
ATOM 1511 C C . LYS A 1 183 ? 11.515 -5.011 10.022 1.00 92.38 183 LYS A C 1
ATOM 1513 O O . LYS A 1 183 ? 11.940 -4.935 11.172 1.00 92.38 183 LYS A O 1
ATOM 1518 N N . GLU A 1 184 ? 10.530 -4.238 9.570 1.00 92.50 184 GLU A N 1
ATOM 1519 C CA . GLU A 1 184 ? 9.860 -3.177 10.331 1.00 92.50 184 GLU A CA 1
ATOM 1520 C C . GLU A 1 184 ? 8.509 -3.607 10.933 1.00 92.50 184 GLU A C 1
ATOM 1522 O O . GLU A 1 184 ? 7.685 -2.761 11.295 1.00 92.50 184 GLU A O 1
ATOM 1527 N N . ASP A 1 185 ? 8.274 -4.918 11.079 1.00 89.44 185 ASP A N 1
ATOM 1528 C CA . ASP A 1 185 ? 7.034 -5.473 11.648 1.00 89.44 185 ASP A CA 1
ATOM 1529 C C . ASP A 1 185 ? 5.786 -5.049 10.844 1.00 89.44 185 ASP A C 1
ATOM 1531 O O . ASP A 1 185 ? 4.741 -4.642 11.371 1.00 89.44 185 ASP A O 1
ATOM 1535 N N . ILE A 1 186 ? 5.915 -5.099 9.518 1.00 92.88 186 ILE A N 1
ATOM 1536 C CA . ILE A 1 186 ? 4.833 -4.837 8.572 1.00 92.88 186 ILE A CA 1
ATOM 1537 C C . ILE A 1 186 ? 4.538 -6.134 7.829 1.00 92.88 186 ILE A C 1
ATOM 1539 O O . ILE A 1 186 ? 5.424 -6.725 7.214 1.00 92.88 186 ILE A O 1
ATOM 1543 N N . TYR A 1 187 ? 3.282 -6.580 7.867 1.00 92.12 187 TYR A N 1
ATOM 1544 C CA . TYR A 1 187 ? 2.853 -7.661 6.990 1.00 92.12 187 TYR A CA 1
ATOM 1545 C C . TYR A 1 187 ? 2.669 -7.105 5.585 1.00 92.12 187 TYR A C 1
ATOM 1547 O O . TYR A 1 187 ? 2.097 -6.026 5.418 1.00 92.12 187 TYR A O 1
ATOM 1555 N N . VAL A 1 188 ? 3.115 -7.844 4.575 1.00 91.44 188 VAL A N 1
ATOM 1556 C CA . VAL A 1 188 ? 3.000 -7.407 3.184 1.00 91.44 188 VAL A CA 1
ATOM 1557 C C . VAL A 1 188 ? 2.298 -8.471 2.357 1.00 91.44 188 VAL A C 1
ATOM 1559 O O . VAL A 1 188 ? 2.607 -9.655 2.457 1.00 91.44 188 VAL A O 1
ATOM 1562 N N . GLY A 1 189 ? 1.330 -8.035 1.559 1.00 90.12 189 GLY A N 1
ATOM 1563 C CA . GLY A 1 189 ? 0.727 -8.823 0.492 1.00 90.12 189 GLY A CA 1
ATOM 1564 C C . GLY A 1 189 ? 1.070 -8.223 -0.867 1.00 90.12 189 GLY A C 1
ATOM 1565 O O . GLY A 1 189 ? 1.336 -7.027 -0.969 1.00 90.12 189 GLY A O 1
ATOM 1566 N N . LEU A 1 190 ? 1.021 -9.042 -1.912 1.00 91.38 190 LEU A N 1
ATOM 1567 C CA . LEU A 1 190 ? 1.139 -8.602 -3.298 1.00 91.38 190 LEU A CA 1
ATOM 1568 C C . LEU A 1 190 ? -0.182 -8.893 -4.012 1.00 91.38 190 LEU A C 1
ATOM 1570 O O . LEU A 1 190 ? -0.660 -10.028 -3.987 1.00 91.38 190 LEU A O 1
ATOM 1574 N N . HIS A 1 191 ? -0.773 -7.875 -4.627 1.00 91.62 191 HIS A N 1
ATOM 1575 C CA . HIS A 1 191 ? -1.874 -8.030 -5.566 1.00 91.62 191 HIS A CA 1
ATOM 1576 C C . HIS A 1 191 ? -1.349 -7.818 -6.981 1.00 91.62 191 HIS A C 1
ATOM 1578 O O . HIS A 1 191 ? -0.643 -6.851 -7.245 1.00 91.62 191 HIS A O 1
ATOM 1584 N N . THR A 1 192 ? -1.707 -8.723 -7.885 1.00 89.19 192 THR A N 1
ATOM 1585 C CA . THR A 1 192 ? -1.363 -8.645 -9.301 1.00 89.19 192 THR A CA 1
ATOM 1586 C C . THR A 1 192 ? -2.642 -8.815 -10.118 1.00 89.19 192 THR A C 1
ATOM 1588 O O . THR A 1 192 ? -3.457 -9.706 -9.848 1.00 89.19 192 THR A O 1
ATOM 1591 N N . CYS A 1 193 ? -2.854 -7.970 -11.127 1.00 83.31 193 CYS A N 1
ATOM 1592 C CA . CYS A 1 193 ? -3.978 -8.154 -12.041 1.00 83.31 193 CYS A CA 1
ATOM 1593 C C . CYS A 1 193 ? -3.636 -9.261 -13.044 1.00 83.31 193 CYS A C 1
ATOM 1595 O O . CYS A 1 193 ? -2.721 -9.120 -13.845 1.00 83.31 193 CYS A O 1
ATOM 1597 N N . GLY A 1 194 ? -4.342 -10.394 -12.990 1.00 77.00 194 GLY A N 1
ATOM 1598 C CA . GLY A 1 194 ? -4.245 -11.442 -14.018 1.00 77.00 194 GLY A CA 1
ATOM 1599 C C . GLY A 1 194 ? -2.899 -12.178 -14.120 1.00 77.00 194 GLY A C 1
ATOM 1600 O O . GLY A 1 194 ? -2.728 -12.997 -15.020 1.00 77.00 194 GLY A O 1
ATOM 1601 N N . CYS A 1 195 ? -1.955 -11.944 -13.202 1.00 85.25 195 CYS A N 1
ATOM 1602 C CA . CYS A 1 195 ? -0.634 -12.568 -13.229 1.00 85.25 195 CYS A CA 1
ATOM 1603 C C . CYS A 1 195 ? -0.456 -13.594 -12.108 1.00 85.25 195 CYS A C 1
ATOM 1605 O O . CYS A 1 195 ? -0.343 -13.241 -10.936 1.00 85.25 195 CYS A O 1
ATOM 1607 N N . GLN A 1 196 ? -0.378 -14.873 -12.475 1.00 81.25 196 GLN A N 1
ATOM 1608 C CA . GLN A 1 196 ? -0.154 -15.986 -11.549 1.00 81.25 196 GLN A CA 1
ATOM 1609 C C . GLN A 1 196 ? 1.221 -16.607 -11.811 1.00 81.25 196 GLN A C 1
ATOM 1611 O O . GLN A 1 196 ? 1.346 -17.670 -12.414 1.00 81.25 196 GLN A O 1
ATOM 1616 N N . SER A 1 197 ? 2.278 -15.906 -11.402 1.00 83.19 197 SER A N 1
ATOM 1617 C CA . SER A 1 197 ? 3.656 -16.381 -11.553 1.00 83.19 197 SER A CA 1
ATOM 1618 C C . SER A 1 197 ? 4.167 -16.982 -10.238 1.00 83.19 197 SER A C 1
ATOM 1620 O O . SER A 1 197 ? 4.147 -16.295 -9.213 1.00 83.19 197 SER A O 1
ATOM 1622 N N . PRO A 1 198 ? 4.710 -18.217 -10.233 1.00 82.62 198 PRO A N 1
ATOM 1623 C CA . PRO A 1 198 ? 5.270 -18.825 -9.024 1.00 82.62 198 PRO A CA 1
ATOM 1624 C C . PRO A 1 198 ? 6.513 -18.085 -8.509 1.00 82.62 198 PRO A C 1
ATOM 1626 O O . PRO A 1 198 ? 6.918 -18.285 -7.369 1.00 82.62 198 PRO A O 1
ATOM 1629 N N . ARG A 1 199 ? 7.115 -17.207 -9.324 1.00 82.88 199 ARG A N 1
ATOM 1630 C CA . ARG A 1 199 ? 8.247 -16.359 -8.920 1.00 82.88 199 ARG A CA 1
ATOM 1631 C C . ARG A 1 199 ? 7.885 -15.416 -7.770 1.00 82.88 199 ARG A C 1
ATOM 1633 O O . ARG A 1 199 ? 8.724 -15.171 -6.916 1.00 82.88 199 ARG A O 1
ATOM 1640 N N . PHE A 1 200 ? 6.626 -14.986 -7.688 1.00 79.94 200 PHE A N 1
ATOM 1641 C CA . PHE A 1 200 ? 6.136 -14.144 -6.593 1.00 79.94 200 PHE A CA 1
ATOM 1642 C C . PHE A 1 200 ? 5.760 -14.923 -5.330 1.00 79.94 200 PHE A C 1
ATOM 1644 O O . PHE A 1 200 ? 5.388 -14.315 -4.335 1.00 79.94 200 PHE A O 1
ATOM 1651 N N . LEU A 1 201 ? 5.825 -16.258 -5.361 1.00 67.06 201 LEU A N 1
ATOM 1652 C CA . LEU A 1 201 ? 5.513 -17.123 -4.220 1.00 67.06 201 LEU A CA 1
ATOM 1653 C C . LEU A 1 201 ? 6.774 -17.602 -3.487 1.00 67.06 201 LEU A C 1
ATOM 1655 O O . LEU A 1 201 ? 6.673 -18.338 -2.507 1.00 67.06 201 LEU A O 1
ATOM 1659 N N . LYS A 1 202 ? 7.961 -17.197 -3.952 1.00 66.81 202 LYS A N 1
ATOM 1660 C CA . LYS A 1 202 ? 9.245 -17.544 -3.341 1.00 66.81 202 LYS A CA 1
ATOM 1661 C C . LYS A 1 202 ? 9.630 -16.490 -2.311 1.00 66.81 202 LYS A C 1
ATOM 1663 O O . LYS A 1 202 ? 10.396 -15.574 -2.589 1.00 66.81 202 LYS A O 1
ATOM 1668 N N . PHE A 1 203 ? 9.068 -16.617 -1.118 1.00 62.50 203 PHE A N 1
ATOM 1669 C CA . PHE A 1 203 ? 9.530 -15.874 0.046 1.00 62.50 203 PHE A CA 1
ATOM 1670 C C . PHE A 1 203 ? 10.395 -16.807 0.883 1.00 62.50 203 PHE A C 1
ATOM 1672 O O . PHE A 1 203 ? 9.900 -17.457 1.799 1.00 62.50 203 PHE A O 1
ATOM 1679 N N . ASP A 1 204 ? 11.678 -16.898 0.537 1.00 53.69 204 ASP A N 1
ATOM 1680 C CA . ASP A 1 204 ? 12.663 -17.452 1.464 1.00 53.69 204 ASP A CA 1
ATOM 1681 C C . ASP A 1 204 ? 12.796 -16.432 2.610 1.00 53.69 204 ASP A C 1
ATOM 1683 O O . ASP A 1 204 ? 13.394 -15.360 2.440 1.00 53.69 204 ASP A O 1
ATOM 1687 N N . LEU A 1 205 ? 12.086 -16.709 3.708 1.00 50.38 205 LEU A N 1
ATOM 1688 C CA . LEU A 1 205 ? 12.072 -15.934 4.952 1.00 50.38 205 LEU A CA 1
ATOM 1689 C C . LEU A 1 205 ? 13.106 -16.472 5.937 1.00 50.38 205 LEU A C 1
ATOM 1691 O O . LEU A 1 205 ? 13.172 -17.712 6.091 1.00 50.38 205 LEU A O 1
#

=== Feature glossary ===
Key to the feature types in this record:

— What the protein is —

Primary structure: the covalent order of the twenty standard amino acids along the backbone. Two proteins with the same sequence will (almost always) fold to the same structure; two with 30% identity often share a fold but not the details.

Database cross-references. InterPro integrates a dozen domain/family signature databases into unified entries with residue-range hits. GO terms attach function/process/location labels with evidence codes. CATH codes position the fold in a four-level structural taxonomy. Organism is the NCBI-taxonomy species name.

— Where its atoms are —

The mmCIF block holds the 3D Cartesian coordinates of each backbone atom (N, Cα, C, O) in ångströms. mmCIF is the PDB's canonical archive format — a tagged-loop text representation of the atomic model.

Six rendered views show the 3D structure from the faces of a cube — i.e. along ±x, ±y, ±z. Rendering representation is drawn randomly per protein from cartoon (secondary-structure ribbons), sticks (backbone bonds), or molecular surface; coloring is either N→C rainbow (blue at the N-terminus through red at the C-terminus) or one color per chain.

— Local backbone conformation —

DSSP 8-state secondary structure assigns each residue one of H (α-helix), G (3₁₀-helix), I (π-helix), E (extended β-strand), B (isolated β-bridge), T (hydrogen-bonded turn), S (bend), or '-' (coil). The assignment is computed from backbone hydrogen-bond geometry via the Kabsch–Sander algorithm.

P-SEA three-state annotation labels each residue as helix, strand, or coil based purely on the geometry of the Cα trace. It serves as a fallback when the full backbone (and thus DSSP) is unavailable.

The φ/ψ torsion pair specifies the backbone conformation at each residue. φ rotates about the N–Cα bond, ψ about the Cα–C bond. Steric clashes forbid most of the (φ, ψ) plane — the allowed regions (α-helix basin, β-sheet basin, left-handed helix) are the Ramachandran-allowed regions.

— Global shape and packing —

The geometric summary reports three shape descriptors. Rg (radius of gyration) measures how spread out the Cα atoms are about their centre of mass; compact globular proteins have small Rg, elongated or unfolded ones large. Cα contacts (<8 Å, |i−j|>4) count long-range residue pairs in spatial proximity — high for tightly packed folds, near zero for rods or random coil. The bounding-box extents give the protein's footprint along x, y, z in Å.

Accessible surface area quantifies burial. A residue with SASA near zero is packed into the hydrophobic core; one with SASA >100 Å² sits on the surface. Computed here via the Shrake–Rupley numerical algorithm with a 1.4 Å probe.

Plot images: a contact map (which residues are close in 3D, as an N×N binary image), a Ramachandran scatter (backbone torsion angles, revealing secondary-structure composition at a glance), and — for AlphaFold structures — a PAE heatmap (pairwise prediction confidence).

— Structural neighborhood —

The Foldseek 3Di string encodes local tertiary geometry as a 20-letter alphabet — one character per residue — derived from the relative positions of nearby Cα atoms. Unlike the amino-acid sequence, 3Di is a direct function of the 3D structure, so two proteins with the same fold have similar 3Di strings even at low sequence identity.

Nearest PDB neighbors are the top structural matches found by Foldseek when searching this structure against the entire Protein Data Bank. Each hit reports a TM-score (0 to 1; >0.5 almost always implies the same fold) and an E-value. These are *structural* homologs — they may share no detectable sequence similarity.

— Confidence and disorder —

For AlphaFold models, the B-factor field carries pLDDT — the model's own estimate of local accuracy on a 0–100 scale. Regions with pLDDT<50 should be treated as essentially unmodeled; they often correspond to intrinsically disordered segments.

B-factor (Debye–Waller factor) reflects atomic displacement in the crystal lattice. It is an experimental observable (units Å²), not a prediction; low values mean the atom is pinned down, high values mean it moves or is heterogeneous across the crystal.

Predicted aligned error is AlphaFold's pairwise confidence. Unlike pLDDT (per-residue), PAE is per-residue-pair and captures whether two parts of the structure are correctly placed relative to each other. Units are ångströms of expected positional error.